Protein AF-0000000082937856 (afdb_homodimer)

Secondary structure (DSSP, 8-state):
--HHHHHHHHHHHHH--HHHHHHHHHHHHHHHHHHTTSSSSHHHHHTT-EEEEETTTTEEEEEEE--GGGB-TTSSB-HHHHHHHHHHHHHHHHHHHS-TTEEEEEEEEEEEE-S---SSEEEEEEEEEEE-SSEEEEEEEEEETTS-EEEEEEEEEEEEE----/--HHHHHHHHHHHHH--HHHHHHHHHHHHHHHHHHTTSSSSHHHHHHT-EEEEETTTTEEEEEEE--GGGB-TTSSB-HHHHHHHHHHHHHHHHHHHS-TTEEEEEEEEEEEE-S---SSEEEEEEEEEEE-SSEEEEEEEEEETTS-EEEEEEEEEEEEE----

Radius of gyration: 19.55 Å; Cα contacts (8 Å, |Δi|>4): 697; chains: 2; bounding box: 52×50×43 Å

Organism: NCBI:txid1808955

Nearest PDB structures (foldseek):
  3nwz-assembly3_B  TM=9.480E-01  e=9.053E-18  Halalkalibacterium halodurans
  3lz7-assembly1_A  TM=9.539E-01  e=4.159E-11  Haemophilus influenzae
  1vh5-assembly1_A  TM=9.042E-01  e=8.442E-11  Escherichia coli
  1sbk-assembly1_A  TM=8.970E-01  e=1.714E-10  Escherichia coli
  1vi8-assembly1_B  TM=8.899E-01  e=2.045E-10  Escherichia coli

Structure (mmCIF, N/CA/C/O backbone):
data_AF-0000000082937856-model_v1
#
loop_
_entity.id
_entity.type
_entity.pdbx_description
1 polymer 'Acyl-coenzyme A thioesterase THEM4'
#
loop_
_atom_site.group_PDB
_atom_site.id
_atom_site.type_symbol
_atom_site.label_atom_id
_atom_site.label_alt_id
_atom_site.label_comp_id
_atom_site.label_asym_id
_atom_site.label_entity_id
_atom_site.label_seq_id
_atom_site.pdbx_PDB_ins_code
_atom_site.Cartn_x
_atom_site.Cartn_y
_atom_site.Cartn_z
_atom_site.occupancy
_atom_site.B_iso_or_equiv
_atom_site.auth_seq_id
_atom_site.auth_comp_id
_atom_site.auth_asym_id
_atom_site.auth_atom_id
_atom_site.pdbx_PDB_model_num
ATOM 1 N N . MET A 1 1 ? -3.443 23.281 21.078 1 57.72 1 MET A N 1
ATOM 2 C CA . MET A 1 1 ? -2.416 22.594 20.312 1 57.72 1 MET A CA 1
ATOM 3 C C . MET A 1 1 ? -1.166 22.359 21.156 1 57.72 1 MET A C 1
ATOM 5 O O . MET A 1 1 ? -0.718 23.266 21.859 1 57.72 1 MET A O 1
ATOM 9 N N . ASP A 1 2 ? -0.784 21.094 21.234 1 71.56 2 ASP A N 1
ATOM 10 C CA . ASP A 1 2 ? 0.405 20.719 21.984 1 71.56 2 ASP A CA 1
ATOM 11 C C . ASP A 1 2 ? 1.629 21.5 21.531 1 71.56 2 ASP A C 1
ATOM 13 O O . ASP A 1 2 ? 1.896 21.594 20.328 1 71.56 2 ASP A O 1
ATOM 17 N N . GLN A 1 3 ? 2.098 22.391 22.391 1 78.25 3 GLN A N 1
ATOM 18 C CA . GLN A 1 3 ? 3.266 23.219 22.156 1 78.25 3 GLN A CA 1
ATOM 19 C C . GLN A 1 3 ? 4.367 22.438 21.438 1 78.25 3 GLN A C 1
ATOM 21 O O . GLN A 1 3 ? 5.039 22.969 20.547 1 78.25 3 GLN A O 1
ATOM 26 N N . GLN A 1 4 ? 4.512 21.219 21.781 1 79.56 4 GLN A N 1
ATOM 27 C CA . GLN A 1 4 ? 5.527 20.375 21.156 1 79.56 4 GLN A CA 1
ATOM 28 C C . GLN A 1 4 ? 5.223 20.156 19.672 1 79.56 4 GLN A C 1
ATOM 30 O O . GLN A 1 4 ? 6.125 20.172 18.844 1 79.56 4 GLN A O 1
ATOM 35 N N . LEU A 1 5 ? 3.984 20 19.375 1 81.38 5 LEU A N 1
ATOM 36 C CA . LEU A 1 5 ? 3.572 19.781 17.984 1 81.38 5 LEU A CA 1
ATOM 37 C C . LEU A 1 5 ? 3.828 21.031 17.156 1 81.38 5 LEU A C 1
ATOM 39 O O . LEU A 1 5 ? 4.316 20.938 16.016 1 81.38 5 LEU A O 1
ATOM 43 N N . GLN A 1 6 ? 3.52 22.156 17.719 1 80.81 6 GLN A N 1
ATOM 44 C CA . GLN A 1 6 ? 3.746 23.422 17.016 1 80.81 6 GLN A CA 1
ATOM 45 C C . GLN A 1 6 ? 5.227 23.609 16.719 1 80.81 6 GLN A C 1
ATOM 47 O O . GLN A 1 6 ? 5.586 24.062 15.617 1 80.81 6 GLN A O 1
ATOM 52 N N . ASN A 1 7 ? 6.043 23.203 17.703 1 83.69 7 ASN A N 1
ATOM 53 C CA . ASN A 1 7 ? 7.484 23.312 17.516 1 83.69 7 ASN A CA 1
ATOM 54 C C . ASN A 1 7 ? 7.98 22.359 16.422 1 83.69 7 ASN A C 1
ATOM 56 O O . ASN A 1 7 ? 8.828 22.734 15.609 1 83.69 7 ASN A O 1
ATOM 60 N N . ASP A 1 8 ? 7.445 21.219 16.453 1 83.12 8 ASP A N 1
ATOM 61 C CA . ASP A 1 8 ? 7.844 20.219 15.461 1 83.12 8 ASP A CA 1
ATOM 62 C C . ASP A 1 8 ? 7.465 20.672 14.055 1 83.12 8 ASP A C 1
ATOM 64 O O . ASP A 1 8 ? 8.242 20.5 13.109 1 83.12 8 ASP A O 1
ATOM 68 N N . ILE A 1 9 ? 6.289 21.219 13.953 1 84.44 9 ILE A N 1
ATOM 69 C CA . ILE A 1 9 ? 5.812 21.719 12.664 1 84.44 9 ILE A CA 1
ATOM 70 C C . ILE A 1 9 ? 6.723 22.844 12.18 1 84.44 9 ILE A C 1
ATOM 72 O O . ILE A 1 9 ? 7.133 22.875 11.016 1 84.44 9 ILE A O 1
ATOM 76 N N . HIS A 1 10 ? 6.973 23.719 13.141 1 82.69 10 HIS A N 1
ATOM 77 C CA . HIS A 1 10 ? 7.832 24.859 12.828 1 82.69 10 HIS A CA 1
ATOM 78 C C . HIS A 1 10 ? 9.211 24.391 12.383 1 82.69 10 HIS A C 1
ATOM 80 O O . HIS A 1 10 ? 9.734 24.859 11.367 1 82.69 10 HIS A O 1
ATOM 86 N N . ASP A 1 11 ? 9.797 23.453 13.102 1 85.31 11 ASP A N 1
ATOM 87 C CA . ASP A 1 11 ? 11.117 22.938 12.781 1 85.31 11 ASP A CA 1
ATOM 88 C C . ASP A 1 11 ? 11.133 22.281 11.398 1 85.31 11 ASP A C 1
ATOM 90 O O . ASP A 1 11 ? 12.07 22.484 10.617 1 85.31 11 ASP A O 1
ATOM 94 N N . TYR A 1 12 ? 10.172 21.594 11.078 1 86.81 12 TYR A N 1
ATOM 95 C CA . TYR A 1 12 ? 10.078 20.938 9.781 1 86.81 12 TYR A CA 1
ATOM 96 C C . TYR A 1 12 ? 9.961 21.969 8.656 1 86.81 12 TYR A C 1
ATOM 98 O O . TYR A 1 12 ? 10.695 21.891 7.668 1 86.81 12 TYR A O 1
ATOM 106 N N . LEU A 1 13 ? 9.031 22.891 8.898 1 86 13 LEU A N 1
ATOM 107 C CA . LEU A 1 13 ? 8.734 23.844 7.84 1 86 13 LEU A CA 1
ATOM 108 C C . LEU A 1 13 ? 9.914 24.797 7.625 1 86 13 LEU A C 1
ATOM 110 O O . LEU A 1 13 ? 10.156 25.25 6.5 1 86 13 LEU A O 1
ATOM 114 N N . GLN A 1 14 ? 10.672 25.047 8.664 1 84.62 14 GLN A N 1
ATOM 115 C CA . GLN A 1 14 ? 11.828 25.938 8.578 1 84.62 14 GLN A CA 1
ATOM 116 C C . GLN A 1 14 ? 12.898 25.359 7.656 1 84.62 14 GLN A C 1
ATOM 118 O O . GLN A 1 14 ? 13.547 26.094 6.91 1 84.62 14 GLN A O 1
ATOM 123 N N . ASP A 1 15 ? 13.055 24.094 7.68 1 88.12 15 ASP A N 1
ATOM 124 C CA . ASP A 1 15 ? 14.117 23.438 6.918 1 88.12 15 ASP A CA 1
ATOM 125 C C . ASP A 1 15 ? 13.578 22.844 5.617 1 88.12 15 ASP A C 1
ATOM 127 O O . ASP A 1 15 ? 14.336 22.312 4.805 1 88.12 15 ASP A O 1
ATOM 131 N N . ALA A 1 16 ? 12.289 22.969 5.371 1 87.31 16 ALA A N 1
ATOM 132 C CA . ALA A 1 16 ? 11.648 22.297 4.25 1 87.31 16 ALA A CA 1
ATOM 133 C C . ALA A 1 16 ? 11.969 22.984 2.928 1 87.31 16 ALA A C 1
ATOM 135 O O . ALA A 1 16 ? 11.906 24.219 2.834 1 87.31 16 ALA A O 1
ATOM 136 N N . ASN A 1 17 ? 12.367 22.172 1.972 1 88.5 17 ASN A N 1
ATOM 137 C CA . ASN A 1 17 ? 12.484 22.688 0.613 1 88.5 17 ASN A CA 1
ATOM 138 C C . ASN A 1 17 ? 11.125 22.766 -0.074 1 88.5 17 ASN A C 1
ATOM 140 O O . ASN A 1 17 ? 10.094 22.547 0.558 1 88.5 17 ASN A O 1
ATOM 144 N N . GLU A 1 18 ? 11.055 23.172 -1.315 1 83.94 18 GLU A N 1
ATOM 145 C CA . GLU A 1 18 ? 9.789 23.375 -2.008 1 83.94 18 GLU A CA 1
ATOM 146 C C . GLU A 1 18 ? 8.961 22.094 -2.066 1 83.94 18 GLU A C 1
ATOM 148 O O . GLU A 1 18 ? 7.762 22.109 -1.803 1 83.94 18 GLU A O 1
ATOM 153 N N . GLU A 1 19 ? 9.57 21.016 -2.361 1 83.88 19 GLU A N 1
ATOM 154 C CA . GLU A 1 19 ? 8.875 19.734 -2.436 1 83.88 19 GLU A CA 1
ATOM 155 C C . GLU A 1 19 ? 8.328 19.312 -1.072 1 83.88 19 GLU A C 1
ATOM 157 O O . GLU A 1 19 ? 7.184 18.875 -0.964 1 83.88 19 GLU A O 1
ATOM 162 N N . GLU A 1 20 ? 9.125 19.516 -0.121 1 85.31 20 GLU A N 1
ATOM 163 C CA . GLU A 1 20 ? 8.734 19.141 1.233 1 85.31 20 GLU A CA 1
ATOM 164 C C . GLU A 1 20 ? 7.539 19.969 1.715 1 85.31 20 GLU A C 1
ATOM 166 O O . GLU A 1 20 ? 6.664 19.453 2.414 1 85.31 20 GLU A O 1
ATOM 171 N N . GLN A 1 21 ? 7.48 21.203 1.333 1 83.81 21 GLN A N 1
ATOM 172 C CA . GLN A 1 21 ? 6.352 22.047 1.684 1 83.81 21 GLN A CA 1
ATOM 173 C C . GLN A 1 21 ? 5.078 21.594 0.978 1 83.81 21 GLN A C 1
ATOM 175 O O . GLN A 1 21 ? 4 21.578 1.577 1 83.81 21 GLN A O 1
ATOM 180 N N . GLN A 1 22 ? 5.277 21.219 -0.193 1 83.25 22 GLN A N 1
ATOM 181 C CA . GLN A 1 22 ? 4.133 20.75 -0.966 1 83.25 22 GLN A CA 1
ATOM 182 C C . GLN A 1 22 ? 3.576 19.453 -0.388 1 83.25 22 GLN A C 1
ATOM 184 O O . GLN A 1 22 ? 2.357 19.266 -0.313 1 83.25 22 GLN A O 1
ATOM 189 N N . VAL A 1 23 ? 4.453 18.656 -0.019 1 85.69 23 VAL A N 1
ATOM 190 C CA . VAL A 1 23 ? 4.055 17.375 0.565 1 85.69 23 VAL A CA 1
ATOM 191 C C . VAL A 1 23 ? 3.287 17.625 1.862 1 85.69 23 VAL A C 1
ATOM 193 O O . VAL A 1 23 ? 2.252 17 2.104 1 85.69 23 VAL A O 1
ATOM 196 N N . PHE A 1 24 ? 3.789 18.5 2.648 1 86.75 24 PHE A N 1
ATOM 197 C CA . PHE A 1 24 ? 3.129 18.828 3.904 1 86.75 24 PHE A CA 1
ATOM 198 C C . PHE A 1 24 ? 1.72 19.359 3.652 1 86.75 24 PHE A C 1
ATOM 200 O O . PHE A 1 24 ? 0.774 18.953 4.336 1 86.75 24 PHE A O 1
ATOM 207 N N . LYS A 1 25 ? 1.573 20.203 2.668 1 83.38 25 LYS A N 1
ATOM 208 C CA . LYS A 1 25 ? 0.263 20.734 2.305 1 83.38 25 LYS A CA 1
ATOM 209 C C . LYS A 1 25 ? -0.688 19.609 1.886 1 83.38 25 LYS A C 1
ATOM 211 O O . LYS A 1 25 ? -1.853 19.594 2.287 1 83.38 25 LYS A O 1
ATOM 216 N N . GLN A 1 26 ? -0.197 18.719 1.178 1 84 26 GLN A N 1
ATOM 217 C CA . GLN A 1 26 ? -1.002 17.594 0.695 1 84 26 GLN A CA 1
ATOM 218 C C . GLN A 1 26 ? -1.463 16.719 1.85 1 84 26 GLN A C 1
ATOM 220 O O . GLN A 1 26 ? -2.592 16.219 1.847 1 84 26 GLN A O 1
ATOM 225 N N . ILE A 1 27 ? -0.608 16.578 2.756 1 86.25 27 ILE A N 1
ATOM 226 C CA . ILE A 1 27 ? -0.928 15.758 3.92 1 86.25 27 ILE A CA 1
ATOM 227 C C . ILE A 1 27 ? -2.047 16.422 4.723 1 86.25 27 ILE A C 1
ATOM 229 O O . ILE A 1 27 ? -3.029 15.766 5.086 1 86.25 27 ILE A O 1
ATOM 233 N N . VAL A 1 28 ? -1.91 17.672 4.938 1 85.75 28 VAL A N 1
ATOM 234 C CA . VAL A 1 28 ? -2.916 18.391 5.703 1 85.75 28 VAL A CA 1
ATOM 235 C C . VAL A 1 28 ? -4.262 18.328 4.988 1 85.75 28 VAL A C 1
ATOM 237 O O . VAL A 1 28 ? -5.297 18.094 5.621 1 85.75 28 VAL A O 1
ATOM 240 N N . GLU A 1 29 ? -4.207 18.484 3.73 1 85.44 29 GLU A N 1
ATOM 241 C CA . GLU A 1 29 ? -5.43 18.359 2.938 1 85.44 29 GLU A CA 1
ATOM 242 C C . GLU A 1 29 ? -6.035 16.969 3.074 1 85.44 29 GLU A C 1
ATOM 244 O O . GLU A 1 29 ? -7.254 16.828 3.193 1 85.44 29 GLU A O 1
ATOM 249 N N . GLY A 1 30 ? -5.219 16.016 3.02 1 84.56 30 GLY A N 1
ATOM 250 C CA . GLY A 1 30 ? -5.676 14.648 3.176 1 84.56 30 GLY A CA 1
ATOM 251 C C . GLY A 1 30 ? -6.316 14.383 4.523 1 84.56 30 GLY A C 1
ATOM 252 O O . GLY A 1 30 ? -7.352 13.719 4.605 1 84.56 30 GLY A O 1
ATOM 253 N N . LEU A 1 31 ? -5.695 14.922 5.535 1 87.25 31 LEU A N 1
ATOM 254 C CA . LEU A 1 31 ? -6.234 14.773 6.883 1 87.25 31 LEU A CA 1
ATOM 255 C C . LEU A 1 31 ? -7.59 15.461 7.004 1 87.25 31 LEU A C 1
ATOM 257 O O . LEU A 1 31 ? -8.492 14.953 7.668 1 87.25 31 LEU A O 1
ATOM 261 N N . LYS A 1 32 ? -7.727 16.562 6.34 1 86.94 32 LYS A N 1
ATOM 262 C CA . LYS A 1 32 ? -8.992 17.297 6.348 1 86.94 32 LYS A CA 1
ATOM 263 C C . LYS A 1 32 ? -10.086 16.5 5.629 1 86.94 32 LYS A C 1
ATOM 265 O O . LYS A 1 32 ? -11.234 16.5 6.066 1 86.94 32 LYS A O 1
ATOM 270 N N . ARG A 1 33 ? -9.719 15.898 4.578 1 85.25 33 ARG A N 1
ATOM 271 C CA . ARG A 1 33 ? -10.672 15.07 3.846 1 85.25 33 ARG A CA 1
ATOM 272 C C . ARG A 1 33 ? -11.227 13.961 4.73 1 85.25 33 ARG A C 1
ATOM 274 O O . ARG A 1 33 ? -12.43 13.688 4.715 1 85.25 33 ARG A O 1
ATOM 281 N N . LYS A 1 34 ? -10.352 13.344 5.48 1 81.81 34 LYS A N 1
ATOM 282 C CA . LYS A 1 34 ? -10.797 12.328 6.43 1 81.81 34 LYS A CA 1
ATOM 283 C C . LYS A 1 34 ? -11.664 12.938 7.527 1 81.81 34 LYS A C 1
ATOM 285 O O . LYS A 1 34 ? -12.711 12.391 7.875 1 81.81 34 LYS A O 1
ATOM 290 N N . GLN A 1 35 ? -11.25 14.023 8.031 1 86.06 35 GLN A N 1
ATOM 291 C CA . GLN A 1 35 ? -11.938 14.711 9.117 1 86.06 35 GLN A CA 1
ATOM 292 C C . GLN A 1 35 ? -13.352 15.109 8.695 1 86.06 35 GLN A C 1
ATOM 294 O O . GLN A 1 35 ? -14.289 15.023 9.492 1 86.06 35 GLN A O 1
ATOM 299 N N . GLU A 1 36 ? -13.539 15.414 7.363 1 86.75 36 GLU A N 1
ATOM 300 C CA . GLU A 1 36 ? -14.82 15.891 6.84 1 86.75 36 GLU A CA 1
ATOM 301 C C . GLU A 1 36 ? -15.672 14.734 6.332 1 86.75 36 GLU A C 1
ATOM 303 O O . GLU A 1 36 ? -16.797 14.938 5.855 1 86.75 36 GLU A O 1
ATOM 308 N N . GLY A 1 37 ? -15.094 13.562 6.309 1 84 37 GLY A N 1
ATOM 309 C CA . GLY A 1 37 ? -15.867 12.391 5.93 1 84 37 GLY A CA 1
ATOM 310 C C . GLY A 1 37 ? -15.789 12.078 4.445 1 84 37 GLY A C 1
ATOM 311 O O . GLY A 1 37 ? -16.516 11.227 3.947 1 84 37 GLY A O 1
ATOM 312 N N . ALA A 1 38 ? -15 12.828 3.748 1 80.44 38 ALA A N 1
ATOM 313 C CA . ALA A 1 38 ? -14.82 12.562 2.322 1 80.44 38 ALA A CA 1
ATOM 314 C C . ALA A 1 38 ? -14.141 11.219 2.092 1 80.44 38 ALA A C 1
ATOM 316 O O . ALA A 1 38 ? -14.375 10.562 1.071 1 80.44 38 ALA A O 1
ATOM 317 N N . ASN A 1 39 ? -13.312 10.82 2.996 1 83.94 39 ASN A N 1
ATOM 318 C CA . ASN A 1 39 ? -12.672 9.508 2.979 1 83.94 39 ASN A CA 1
ATOM 319 C C . ASN A 1 39 ? -12.875 8.773 4.297 1 83.94 39 ASN A C 1
ATOM 321 O O . ASN A 1 39 ? -12.852 9.383 5.367 1 83.94 39 ASN A O 1
ATOM 325 N N . GLY A 1 40 ? -13.023 7.488 4.125 1 78.69 40 GLY A N 1
ATOM 326 C CA . GLY A 1 40 ? -13.312 6.672 5.289 1 78.69 40 GLY A CA 1
ATOM 327 C C . GLY A 1 40 ? -12.07 6.32 6.094 1 78.69 40 GLY A C 1
ATOM 328 O O . GLY A 1 40 ? -12.172 5.895 7.242 1 78.69 40 GLY A O 1
ATOM 329 N N . SER A 1 41 ? -10.969 6.516 5.527 1 81.31 41 SER A N 1
ATOM 330 C CA . SER A 1 41 ? -9.703 6.18 6.18 1 81.31 41 SER A CA 1
ATOM 331 C C . SER A 1 41 ? -8.664 7.277 5.969 1 81.31 41 SER A C 1
ATOM 333 O O . SER A 1 41 ? -8.781 8.078 5.043 1 81.31 41 SER A O 1
ATOM 335 N N . TYR A 1 42 ? -7.676 7.418 6.832 1 84.88 42 TYR A N 1
ATOM 336 C CA . TYR A 1 42 ? -6.582 8.367 6.66 1 84.88 42 TYR A CA 1
ATOM 337 C C . TYR A 1 42 ? -5.824 8.094 5.367 1 84.88 42 TYR A C 1
ATOM 339 O O . TYR A 1 42 ? -5.453 9.023 4.648 1 84.88 42 TYR A O 1
ATOM 347 N N . LEU A 1 43 ? -5.691 6.816 5.098 1 83.38 43 LEU A N 1
ATOM 348 C CA . LEU A 1 43 ? -4.984 6.434 3.883 1 83.38 43 LEU A CA 1
ATOM 349 C C . LEU A 1 43 ? -5.703 6.949 2.645 1 83.38 43 LEU A C 1
ATOM 351 O O . LEU A 1 43 ? -5.074 7.484 1.729 1 83.38 43 LEU A O 1
ATOM 355 N N . GLY A 1 44 ? -6.98 6.754 2.605 1 84.62 44 GLY A N 1
ATOM 356 C CA . GLY A 1 44 ? -7.754 7.289 1.496 1 84.62 44 GLY A CA 1
ATOM 357 C C . GLY A 1 44 ? -7.594 8.789 1.328 1 84.62 44 GLY A C 1
ATOM 358 O O . GLY A 1 44 ? -7.523 9.289 0.204 1 84.62 44 GLY A O 1
ATOM 359 N N . GLY A 1 45 ? -7.559 9.453 2.402 1 84.25 45 GLY A N 1
ATOM 360 C CA . GLY A 1 45 ? -7.355 10.891 2.379 1 84.25 45 GLY A CA 1
ATOM 361 C C . GLY A 1 45 ? -5.977 11.289 1.889 1 84.25 45 GLY A C 1
ATOM 362 O O . GLY A 1 45 ? -5.848 12.188 1.051 1 84.25 45 GLY A O 1
ATOM 363 N N . LEU A 1 46 ? -5 10.586 2.404 1 85.5 46 LEU A N 1
ATOM 364 C CA . LEU A 1 46 ? -3.617 10.891 2.047 1 85.5 46 LEU A CA 1
ATOM 365 C C . LEU A 1 46 ? -3.369 10.633 0.564 1 85.5 46 LEU A C 1
ATOM 367 O O . LEU A 1 46 ? -2.598 11.352 -0.075 1 85.5 46 LEU A O 1
ATOM 371 N N . LEU A 1 47 ? -4.086 9.68 0.088 1 89.56 47 LEU A N 1
ATOM 372 C CA . LEU A 1 47 ? -3.939 9.352 -1.325 1 89.56 47 LEU A CA 1
ATOM 373 C C . LEU A 1 47 ? -4.844 10.227 -2.186 1 89.56 47 LEU A C 1
ATOM 375 O O . LEU A 1 47 ? -4.734 10.219 -3.414 1 89.56 47 LEU A O 1
ATOM 379 N N . LYS A 1 48 ? -5.738 10.977 -1.566 1 90.38 48 LYS A N 1
ATOM 380 C CA . LYS A 1 48 ? -6.742 11.781 -2.256 1 90.38 48 LYS A CA 1
ATOM 381 C C . LYS A 1 48 ? -7.523 10.945 -3.264 1 90.38 48 LYS A C 1
ATOM 383 O O . LYS A 1 48 ? -7.703 11.352 -4.41 1 90.38 48 LYS A O 1
ATOM 388 N N . ALA A 1 49 ? -7.887 9.766 -2.82 1 92.88 49 ALA A N 1
ATOM 389 C CA . ALA A 1 49 ? -8.578 8.82 -3.689 1 92.88 49 ALA A CA 1
ATOM 390 C C . ALA A 1 49 ? -10.016 9.266 -3.949 1 92.88 49 ALA A C 1
ATOM 392 O O . ALA A 1 49 ? -10.688 9.781 -3.047 1 92.88 49 ALA A O 1
ATOM 393 N N . SER A 1 50 ? -10.414 9.164 -5.145 1 93.88 50 SER A N 1
ATOM 394 C CA . SER A 1 50 ? -11.805 9.367 -5.539 1 93.88 50 SER A CA 1
ATOM 395 C C . SER A 1 50 ? -12.328 8.188 -6.348 1 93.88 50 SER A C 1
ATOM 397 O O . SER A 1 50 ? -11.609 7.625 -7.18 1 93.88 50 SER A O 1
ATOM 399 N N . SER A 1 51 ? -13.516 7.789 -6.039 1 95 51 SER A N 1
ATOM 400 C CA . SER A 1 51 ? -14.078 6.621 -6.715 1 95 51 SER A CA 1
ATOM 401 C C . SER A 1 51 ? -15.422 6.949 -7.355 1 95 51 SER A C 1
ATOM 403 O O . SER A 1 51 ? -16.172 7.789 -6.852 1 95 51 SER A O 1
ATOM 405 N N . THR A 1 52 ? -15.641 6.332 -8.477 1 95.62 52 THR A N 1
ATOM 406 C CA . THR A 1 52 ? -16.906 6.402 -9.188 1 95.62 52 THR A CA 1
ATOM 407 C C . THR A 1 52 ? -17.375 5.008 -9.609 1 95.62 52 THR A C 1
ATOM 409 O O . THR A 1 52 ? -16.578 4.219 -10.133 1 95.62 52 THR A O 1
ATOM 412 N N . PHE A 1 53 ? -18.641 4.746 -9.367 1 95.62 53 PHE A N 1
ATOM 413 C CA . PHE A 1 53 ? -19.219 3.48 -9.789 1 95.62 53 PHE A CA 1
ATOM 414 C C . PHE A 1 53 ? -20.047 3.668 -11.062 1 95.62 53 PHE A C 1
ATOM 416 O O . PHE A 1 53 ? -20.953 4.5 -11.102 1 95.62 53 PHE A O 1
ATOM 423 N N . LYS A 1 54 ? -19.641 2.943 -11.992 1 94.75 54 LYS A N 1
ATOM 424 C CA . LYS A 1 54 ? -20.391 2.928 -13.242 1 94.75 54 LYS A CA 1
ATOM 425 C C . LYS A 1 54 ? -21.406 1.797 -13.258 1 94.75 54 LYS A C 1
ATOM 427 O O . LYS A 1 54 ? -21.078 0.655 -13.586 1 94.75 54 LYS A O 1
ATOM 432 N N . GLU A 1 55 ? -22.625 2.096 -13.062 1 91.38 55 GLU A N 1
ATOM 433 C CA . GLU A 1 55 ? -23.688 1.124 -12.883 1 91.38 55 GLU A CA 1
ATOM 434 C C . GLU A 1 55 ? -23.875 0.259 -14.125 1 91.38 55 GLU A C 1
ATOM 436 O O . GLU A 1 55 ? -24.016 -0.961 -14.023 1 91.38 55 GLU A O 1
ATOM 441 N N . GLU A 1 56 ? -23.844 0.907 -15.258 1 90.19 56 GLU A N 1
ATOM 442 C CA . GLU A 1 56 ? -24.094 0.197 -16.516 1 90.19 56 GLU A CA 1
ATOM 443 C C . GLU A 1 56 ? -23.031 -0.864 -16.766 1 90.19 56 GLU A C 1
ATOM 445 O O . GLU A 1 56 ? -23.344 -1.955 -17.25 1 90.19 56 GLU A O 1
ATOM 450 N N . GLU A 1 57 ? -21.828 -0.611 -16.359 1 90.31 57 GLU A N 1
ATOM 451 C CA . GLU A 1 57 ? -20.703 -1.511 -16.625 1 90.31 57 GLU A CA 1
ATOM 452 C C . GLU A 1 57 ? -20.391 -2.377 -15.406 1 90.31 57 GLU A C 1
ATOM 454 O O . GLU A 1 57 ? -19.594 -3.307 -15.492 1 90.31 57 GLU A O 1
ATOM 459 N N . GLN A 1 58 ? -21.016 -2.053 -14.297 1 92.25 58 GLN A N 1
ATOM 460 C CA . GLN A 1 58 ? -20.734 -2.723 -13.031 1 92.25 58 GLN A CA 1
ATOM 461 C C . GLN A 1 58 ? -19.25 -2.656 -12.695 1 92.25 58 GLN A C 1
ATOM 463 O O . GLN A 1 58 ? -18.656 -3.668 -12.32 1 92.25 58 GLN A O 1
ATOM 468 N N . GLN A 1 59 ? -18.719 -1.481 -13 1 96.38 59 GLN A N 1
ATOM 469 C CA . GLN A 1 59 ? -17.312 -1.216 -12.75 1 96.38 59 GLN A CA 1
ATOM 470 C C . GLN A 1 59 ? -17.125 -0.052 -11.781 1 96.38 59 GLN A C 1
ATOM 472 O O . GLN A 1 59 ? -17.938 0.878 -11.758 1 96.38 59 GLN A O 1
ATOM 477 N N . LEU A 1 60 ? -16.125 -0.19 -11.016 1 97.88 60 LEU A N 1
ATOM 478 C CA . LEU A 1 60 ? -15.727 0.928 -10.172 1 97.88 60 LEU A CA 1
ATOM 479 C C . LEU A 1 60 ? -14.375 1.48 -10.617 1 97.88 60 LEU A C 1
ATOM 481 O O . LEU A 1 60 ? -13.445 0.717 -10.883 1 97.88 60 LEU A O 1
ATOM 485 N N . GLU A 1 61 ? -14.352 2.773 -10.727 1 98.19 61 GLU A N 1
ATOM 486 C CA . GLU A 1 61 ? -13.117 3.486 -11.039 1 98.19 61 GLU A CA 1
ATOM 487 C C . GLU A 1 61 ? -12.609 4.277 -9.836 1 98.19 61 GLU A C 1
ATOM 489 O O . GLU A 1 61 ? -13.367 5.023 -9.211 1 98.19 61 GLU A O 1
ATOM 494 N N . MET A 1 62 ? -11.422 4.062 -9.5 1 97.62 62 MET A N 1
ATOM 495 C CA . MET A 1 62 ? -10.781 4.844 -8.445 1 97.62 62 MET A CA 1
ATOM 496 C C . MET A 1 62 ? -9.523 5.531 -8.961 1 97.62 62 MET A C 1
ATOM 498 O O . MET A 1 62 ? -8.703 4.906 -9.633 1 97.62 62 MET A O 1
ATOM 502 N N . VAL A 1 63 ? -9.391 6.812 -8.617 1 97.81 63 VAL A N 1
ATOM 503 C CA . VAL A 1 63 ? -8.289 7.617 -9.133 1 97.81 63 VAL A CA 1
ATOM 504 C C . VAL A 1 63 ? -7.512 8.242 -7.973 1 97.81 63 VAL A C 1
ATOM 506 O O . VAL A 1 63 ? -8.102 8.711 -7.004 1 97.81 63 VAL A O 1
ATOM 509 N N . ILE A 1 64 ? -6.191 8.203 -8.109 1 96.12 64 ILE A N 1
ATOM 510 C CA . ILE A 1 64 ? -5.336 8.953 -7.199 1 96.12 64 ILE A CA 1
ATOM 511 C C . ILE A 1 64 ? -4.398 9.859 -8 1 96.12 64 ILE A C 1
ATOM 513 O O . ILE A 1 64 ? -3.92 9.469 -9.07 1 96.12 64 ILE A O 1
ATOM 517 N N . PRO A 1 65 ? -4.227 11.055 -7.551 1 94.88 65 PRO A N 1
ATOM 518 C CA . PRO A 1 65 ? -3.275 11.945 -8.227 1 94.88 65 PRO A CA 1
ATOM 519 C C . PRO A 1 65 ? -1.821 11.602 -7.902 1 94.88 65 PRO A C 1
ATOM 521 O O . PRO A 1 65 ? -1.526 11.102 -6.816 1 94.88 65 PRO A O 1
ATOM 524 N N . ALA A 1 66 ? -0.942 11.875 -8.906 1 92 66 ALA A N 1
ATOM 525 C CA . ALA A 1 66 ? 0.492 11.758 -8.656 1 92 66 ALA A CA 1
ATOM 526 C C . ALA A 1 66 ? 0.968 12.828 -7.68 1 92 66 ALA A C 1
ATOM 528 O O . ALA A 1 66 ? 0.536 13.984 -7.754 1 92 66 ALA A O 1
ATOM 529 N N . ASN A 1 67 ? 1.793 12.453 -6.762 1 86.12 67 ASN A N 1
ATOM 530 C CA . ASN A 1 67 ? 2.467 13.359 -5.836 1 86.12 67 ASN A CA 1
ATOM 531 C C . ASN A 1 67 ? 3.709 12.711 -5.227 1 86.12 67 ASN A C 1
ATOM 533 O O . ASN A 1 67 ? 3.893 11.5 -5.324 1 86.12 67 ASN A O 1
ATOM 537 N N . PRO A 1 68 ? 4.543 13.469 -4.652 1 84.94 68 PRO A N 1
ATOM 538 C CA . PRO A 1 68 ? 5.801 12.938 -4.121 1 84.94 68 PRO A CA 1
ATOM 539 C C . PRO A 1 68 ? 5.586 11.898 -3.023 1 84.94 68 PRO A C 1
ATOM 541 O O . PRO A 1 68 ? 6.434 11.023 -2.822 1 84.94 68 PRO A O 1
ATOM 544 N N . ILE A 1 69 ? 4.48 11.922 -2.361 1 85.56 69 ILE A N 1
ATOM 545 C CA . ILE A 1 69 ? 4.199 11.039 -1.237 1 85.56 69 ILE A CA 1
ATOM 546 C C . ILE A 1 69 ? 4.137 9.586 -1.723 1 85.56 69 ILE A C 1
ATOM 548 O O . ILE A 1 69 ? 4.574 8.672 -1.021 1 85.56 69 ILE A O 1
ATOM 552 N N . ILE A 1 70 ? 3.639 9.391 -2.941 1 90.06 70 ILE A N 1
ATOM 553 C CA . ILE A 1 70 ? 3.34 8.023 -3.369 1 90.06 70 ILE A CA 1
ATOM 554 C C . ILE A 1 70 ? 4.48 7.496 -4.238 1 90.06 70 ILE A C 1
ATOM 556 O O . ILE A 1 70 ? 4.406 6.379 -4.754 1 90.06 70 ILE A O 1
ATOM 560 N N . GLN A 1 71 ? 5.516 8.266 -4.391 1 86.5 71 GLN A N 1
ATOM 561 C CA . GLN A 1 71 ? 6.598 7.883 -5.289 1 86.5 71 GLN A CA 1
ATOM 562 C C . GLN A 1 71 ? 7.703 7.152 -4.535 1 86.5 71 GLN A C 1
ATOM 564 O O . GLN A 1 71 ? 7.926 7.402 -3.35 1 86.5 71 GLN A O 1
ATOM 569 N N . ASN A 1 72 ? 8.367 6.262 -5.25 1 82.5 72 ASN A N 1
ATOM 570 C CA . ASN A 1 72 ? 9.547 5.598 -4.699 1 82.5 72 ASN A CA 1
ATOM 571 C C . ASN A 1 72 ? 10.82 6.375 -5.012 1 82.5 72 ASN A C 1
ATOM 573 O O . ASN A 1 72 ? 10.766 7.543 -5.402 1 82.5 72 ASN A O 1
ATOM 577 N N . SER A 1 73 ? 11.969 5.746 -4.691 1 76.06 73 SER A N 1
ATOM 578 C CA . SER A 1 73 ? 13.25 6.43 -4.852 1 76.06 73 SER A CA 1
ATOM 579 C C . SER A 1 73 ? 13.586 6.625 -6.328 1 76.06 73 SER A C 1
ATOM 581 O O . SER A 1 73 ? 14.484 7.406 -6.664 1 76.06 73 SER A O 1
ATOM 583 N N . LEU A 1 74 ? 12.867 5.949 -7.27 1 78 74 LEU A N 1
ATOM 584 C CA . LEU A 1 74 ? 13.078 6.086 -8.703 1 78 74 LEU A CA 1
ATOM 585 C C . LEU A 1 74 ? 12.094 7.086 -9.305 1 78 74 LEU A C 1
ATOM 587 O O . LEU A 1 74 ? 11.984 7.195 -10.531 1 78 74 LEU A O 1
ATOM 591 N N . ASN A 1 75 ? 11.273 7.707 -8.484 1 82.81 75 ASN A N 1
ATOM 592 C CA . ASN A 1 75 ? 10.305 8.719 -8.875 1 82.81 75 ASN A CA 1
ATOM 593 C C . ASN A 1 75 ? 9.156 8.117 -9.688 1 82.81 75 ASN A C 1
ATOM 595 O O . ASN A 1 75 ? 8.672 8.742 -10.633 1 82.81 75 ASN A O 1
ATOM 599 N N . ILE A 1 76 ? 8.898 6.949 -9.484 1 89.62 76 ILE A N 1
ATOM 600 C CA . ILE A 1 76 ? 7.699 6.289 -9.984 1 89.62 76 ILE A CA 1
ATOM 601 C C . ILE A 1 76 ? 6.812 5.867 -8.812 1 89.62 76 ILE A C 1
ATOM 603 O O . ILE A 1 76 ? 7.258 5.855 -7.664 1 89.62 76 ILE A O 1
ATOM 607 N N . VAL A 1 77 ? 5.602 5.535 -9.109 1 92.75 77 VAL A N 1
ATOM 608 C CA . VAL A 1 77 ? 4.699 5.148 -8.031 1 92.75 77 VAL A CA 1
ATOM 609 C C . VAL A 1 77 ? 5.223 3.889 -7.344 1 92.75 77 VAL A C 1
ATOM 611 O O . VAL A 1 77 ? 5.672 2.953 -8.008 1 92.75 77 VAL A O 1
ATOM 614 N N . HIS A 1 78 ? 5.234 3.932 -6.051 1 92.25 78 HIS A N 1
ATOM 615 C CA . HIS A 1 78 ? 5.625 2.758 -5.281 1 92.25 78 HIS A CA 1
ATOM 616 C C . HIS A 1 78 ? 4.719 1.568 -5.586 1 92.25 78 HIS A C 1
ATOM 618 O O . HIS A 1 78 ? 3.5 1.722 -5.688 1 92.25 78 HIS A O 1
ATOM 624 N N . GLY A 1 79 ? 5.324 0.373 -5.77 1 93 79 GLY A N 1
ATOM 625 C CA . GLY A 1 79 ? 4.543 -0.834 -5.984 1 93 79 GLY A CA 1
ATOM 626 C C . GLY A 1 79 ? 3.492 -1.064 -4.91 1 93 79 GLY A C 1
ATOM 627 O O . GLY A 1 79 ? 2.387 -1.525 -5.207 1 93 79 GLY A O 1
ATOM 628 N N . GLY A 1 80 ? 3.855 -0.79 -3.717 1 93.38 80 GLY A N 1
ATOM 629 C CA . GLY A 1 80 ? 2.918 -0.918 -2.613 1 93.38 80 GLY A CA 1
ATOM 630 C C . GLY A 1 80 ? 1.731 0.021 -2.727 1 93.38 80 GLY A C 1
ATOM 631 O O . GLY A 1 80 ? 0.615 -0.332 -2.342 1 93.38 80 GLY A O 1
ATOM 632 N N . ILE A 1 81 ? 1.948 1.202 -3.199 1 94.25 81 ILE A N 1
ATOM 633 C CA . ILE A 1 81 ? 0.867 2.16 -3.402 1 94.25 81 ILE A CA 1
ATOM 634 C C . ILE A 1 81 ? -0.055 1.669 -4.516 1 94.25 81 ILE A C 1
ATOM 636 O O . ILE A 1 81 ? -1.278 1.778 -4.41 1 94.25 81 ILE A O 1
ATOM 640 N N . THR A 1 82 ? 0.568 1.181 -5.586 1 97 82 THR A N 1
ATOM 641 C CA . THR A 1 82 ? -0.232 0.562 -6.637 1 97 82 THR A CA 1
ATOM 642 C C . THR A 1 82 ? -1.099 -0.559 -6.066 1 97 82 THR A C 1
ATOM 644 O O . THR A 1 82 ? -2.291 -0.64 -6.367 1 97 82 THR A O 1
ATOM 647 N N . ALA A 1 83 ? -0.521 -1.376 -5.254 1 96.62 83 ALA A N 1
ATOM 648 C CA . ALA A 1 83 ? -1.264 -2.449 -4.598 1 96.62 83 ALA A CA 1
ATOM 649 C C . ALA A 1 83 ? -2.398 -1.891 -3.744 1 96.62 83 ALA A C 1
ATOM 651 O O . ALA A 1 83 ? -3.502 -2.439 -3.73 1 96.62 83 ALA A O 1
ATOM 652 N N . THR A 1 84 ? -2.1 -0.862 -3.018 1 95.06 84 THR A N 1
ATOM 653 C CA . THR A 1 84 ? -3.092 -0.226 -2.158 1 95.06 84 THR A CA 1
ATOM 654 C C . THR A 1 84 ? -4.262 0.305 -2.982 1 95.06 84 THR A C 1
ATOM 656 O O . THR A 1 84 ? -5.422 0.126 -2.607 1 95.06 84 THR A O 1
ATOM 659 N N . LEU A 1 85 ? -3.941 0.978 -4.074 1 96.56 85 LEU A N 1
ATOM 660 C CA . LEU A 1 85 ? -4.969 1.488 -4.973 1 96.56 85 LEU A CA 1
ATOM 661 C C . LEU A 1 85 ? -5.859 0.358 -5.48 1 96.56 85 LEU A C 1
ATOM 663 O O . LEU A 1 85 ? -7.086 0.457 -5.422 1 96.56 85 LEU A O 1
ATOM 667 N N . ILE A 1 86 ? -5.246 -0.689 -5.871 1 97.62 86 ILE A N 1
ATOM 668 C CA . ILE A 1 86 ? -5.961 -1.831 -6.43 1 97.62 86 ILE A CA 1
ATOM 669 C C . ILE A 1 86 ? -6.84 -2.467 -5.355 1 97.62 86 ILE A C 1
ATOM 671 O O . ILE A 1 86 ? -8.031 -2.688 -5.574 1 97.62 86 ILE A O 1
ATOM 675 N N . ASP A 1 87 ? -6.266 -2.756 -4.242 1 96.44 87 ASP A N 1
ATOM 676 C CA . ASP A 1 87 ? -6.984 -3.361 -3.125 1 96.44 87 ASP A CA 1
ATOM 677 C C . ASP A 1 87 ? -8.164 -2.494 -2.699 1 96.44 87 ASP A C 1
ATOM 679 O O . ASP A 1 87 ? -9.273 -3 -2.498 1 96.44 87 ASP A O 1
ATOM 683 N N . SER A 1 88 ? -7.918 -1.217 -2.566 1 94.94 88 SER A N 1
ATOM 684 C CA . SER A 1 88 ? -8.969 -0.29 -2.156 1 94.94 88 SER A CA 1
ATOM 685 C C . SER A 1 88 ? -10.102 -0.247 -3.178 1 94.94 88 SER A C 1
ATOM 687 O O . SER A 1 88 ? -11.273 -0.245 -2.809 1 94.94 88 SER A O 1
ATOM 689 N N . ALA A 1 89 ? -9.734 -0.163 -4.441 1 96.69 89 ALA A N 1
ATOM 690 C CA . ALA A 1 89 ? -10.734 -0.105 -5.5 1 96.69 89 ALA A CA 1
ATOM 691 C C . ALA A 1 89 ? -11.594 -1.367 -5.512 1 96.69 89 ALA A C 1
ATOM 693 O O . ALA A 1 89 ? -12.828 -1.289 -5.527 1 96.69 89 ALA A O 1
ATOM 694 N N . MET A 1 90 ? -10.93 -2.482 -5.504 1 96.75 90 MET A N 1
ATOM 695 C CA . MET A 1 90 ? -11.664 -3.744 -5.523 1 96.75 90 MET A CA 1
ATOM 696 C C . MET A 1 90 ? -12.484 -3.91 -4.25 1 96.75 90 MET A C 1
ATOM 698 O O . MET A 1 90 ? -13.633 -4.363 -4.305 1 96.75 90 MET A O 1
ATOM 702 N N . GLY A 1 91 ? -11.891 -3.621 -3.131 1 93.94 91 GLY A N 1
ATOM 703 C CA . GLY A 1 91 ? -12.641 -3.668 -1.884 1 93.94 91 GLY A CA 1
ATOM 704 C C . GLY A 1 91 ? -13.883 -2.801 -1.901 1 93.94 91 GLY A C 1
ATOM 705 O O . GLY A 1 91 ? -14.945 -3.223 -1.445 1 93.94 91 GLY A O 1
ATOM 706 N N . THR A 1 92 ? -13.773 -1.607 -2.373 1 93.31 92 THR A N 1
ATOM 707 C CA . THR A 1 92 ? -14.898 -0.689 -2.475 1 93.31 92 THR A CA 1
ATOM 708 C C . THR A 1 92 ? -15.977 -1.258 -3.391 1 93.31 92 THR A C 1
ATOM 710 O O . THR A 1 92 ? -17.172 -1.169 -3.086 1 93.31 92 THR A O 1
ATOM 713 N N . LEU A 1 93 ? -15.539 -1.804 -4.512 1 95.81 93 LEU A N 1
ATOM 714 C CA . LEU A 1 93 ? -16.484 -2.447 -5.422 1 95.81 93 LEU A CA 1
ATOM 715 C C . LEU A 1 93 ? -17.25 -3.561 -4.719 1 95.81 93 LEU A C 1
ATOM 717 O O . LEU A 1 93 ? -18.484 -3.627 -4.805 1 95.81 93 LEU A O 1
ATOM 721 N N . VAL A 1 94 ? -16.531 -4.387 -4.039 1 94.94 94 VAL A N 1
ATOM 722 C CA . VAL A 1 94 ? -17.125 -5.527 -3.344 1 94.94 94 VAL A CA 1
ATOM 723 C C . VAL A 1 94 ? -18.125 -5.031 -2.305 1 94.94 94 VAL A C 1
ATOM 725 O O . VAL A 1 94 ? -19.219 -5.57 -2.195 1 94.94 94 VAL A O 1
ATOM 728 N N . HIS A 1 95 ? -17.75 -4.027 -1.578 1 90.56 95 HIS A N 1
ATOM 729 C CA . HIS A 1 95 ? -18.641 -3.484 -0.561 1 90.56 95 HIS A CA 1
ATOM 730 C C . HIS A 1 95 ? -19.906 -2.895 -1.189 1 90.56 95 HIS A C 1
ATOM 732 O O . HIS A 1 95 ? -20.984 -2.934 -0.589 1 90.56 95 HIS A O 1
ATOM 738 N N . ARG A 1 96 ? -19.734 -2.365 -2.367 1 90.19 96 ARG A N 1
ATOM 739 C CA . ARG A 1 96 ? -20.859 -1.776 -3.076 1 90.19 96 ARG A CA 1
ATOM 740 C C . ARG A 1 96 ? -21.859 -2.85 -3.506 1 90.19 96 ARG A C 1
ATOM 742 O O . ARG A 1 96 ? -23.062 -2.609 -3.521 1 90.19 96 ARG A O 1
ATOM 749 N N . ILE A 1 97 ? -21.406 -3.955 -3.801 1 88.88 97 ILE A N 1
ATOM 750 C CA . ILE A 1 97 ? -22.266 -4.969 -4.402 1 88.88 97 ILE A CA 1
ATOM 751 C C . ILE A 1 97 ? -22.828 -5.875 -3.311 1 88.88 97 ILE A C 1
ATOM 753 O O . ILE A 1 97 ? -23.844 -6.539 -3.514 1 88.88 97 ILE A O 1
ATOM 757 N N . LEU A 1 98 ? -22.172 -5.965 -2.197 1 88.69 98 LEU A N 1
ATOM 758 C CA . LEU A 1 98 ? -22.594 -6.84 -1.113 1 88.69 98 LEU A CA 1
ATOM 759 C C . LEU A 1 98 ? -23.75 -6.211 -0.332 1 88.69 98 LEU A C 1
ATOM 761 O O . LEU A 1 98 ? -23.891 -4.984 -0.313 1 88.69 98 LEU A O 1
ATOM 765 N N . ALA A 1 99 ? -24.547 -7.141 0.303 1 83.12 99 ALA A N 1
ATOM 766 C CA . ALA A 1 99 ? -25.641 -6.707 1.179 1 83.12 99 ALA A CA 1
ATOM 767 C C . ALA A 1 99 ? -25.094 -6.113 2.477 1 83.12 99 ALA A C 1
ATOM 769 O O . ALA A 1 99 ? -23.922 -6.297 2.805 1 83.12 99 ALA A O 1
ATOM 770 N N . ASP A 1 100 ? -25.922 -5.457 3.229 1 84.31 100 ASP A N 1
ATOM 771 C CA . ASP A 1 100 ? -25.516 -4.711 4.414 1 84.31 100 ASP A CA 1
ATOM 772 C C . ASP A 1 100 ? -25.203 -5.652 5.578 1 84.31 100 ASP A C 1
ATOM 774 O O . ASP A 1 100 ? -24.516 -5.27 6.523 1 84.31 100 ASP A O 1
ATOM 778 N N . ASP A 1 101 ? -25.703 -6.82 5.488 1 87.25 101 ASP A N 1
ATOM 779 C CA . ASP A 1 101 ? -25.547 -7.723 6.625 1 87.25 101 ASP A CA 1
ATOM 780 C C . ASP A 1 101 ? -24.281 -8.562 6.5 1 87.25 101 ASP A C 1
ATOM 782 O O . ASP A 1 101 ? -24.047 -9.469 7.305 1 87.25 101 ASP A O 1
ATOM 786 N N . VAL A 1 102 ? -23.547 -8.273 5.406 1 86.75 102 VAL A N 1
ATOM 787 C CA . VAL A 1 102 ? -22.281 -8.984 5.242 1 86.75 102 VAL A CA 1
ATOM 788 C C . VAL A 1 102 ? -21.172 -7.984 4.953 1 86.75 102 VAL A C 1
ATOM 790 O O . VAL A 1 102 ? -21.422 -6.852 4.547 1 86.75 102 VAL A O 1
ATOM 793 N N . TYR A 1 103 ? -19.906 -8.328 5.281 1 87.62 103 TYR A N 1
ATOM 794 C CA . TYR A 1 103 ? -18.719 -7.594 4.867 1 87.62 103 TYR A CA 1
ATOM 795 C C . TYR A 1 103 ? -17.688 -8.531 4.254 1 87.62 103 TYR A C 1
ATOM 797 O O . TYR A 1 103 ? -17.875 -9.75 4.242 1 87.62 103 TYR A O 1
ATOM 805 N N . ALA A 1 104 ? -16.734 -7.965 3.596 1 90.69 104 ALA A N 1
ATOM 806 C CA . ALA A 1 104 ? -15.734 -8.789 2.91 1 90.69 104 ALA A CA 1
ATOM 807 C C . ALA A 1 104 ? -14.32 -8.406 3.328 1 90.69 104 ALA A C 1
ATOM 809 O O . ALA A 1 104 ? -14.055 -7.25 3.654 1 90.69 104 ALA A O 1
ATOM 810 N N . VAL A 1 105 ? -13.469 -9.406 3.395 1 92.06 105 VAL A N 1
ATOM 811 C CA . VAL A 1 105 ? -12.047 -9.195 3.656 1 92.06 105 VAL A CA 1
ATOM 812 C C . VAL A 1 105 ? -11.219 -9.844 2.549 1 92.06 105 VAL A C 1
ATOM 814 O O . VAL A 1 105 ? -11.586 -10.898 2.027 1 92.06 105 VAL A O 1
ATOM 817 N N . THR A 1 106 ? -10.125 -9.203 2.203 1 95.12 106 THR A N 1
ATOM 818 C CA . THR A 1 106 ? -9.258 -9.742 1.166 1 95.12 106 THR A CA 1
ATOM 819 C C . THR A 1 106 ? -8.609 -11.047 1.631 1 95.12 106 THR A C 1
ATOM 821 O O . THR A 1 106 ? -8.07 -11.117 2.736 1 95.12 106 THR A O 1
ATOM 824 N N . SER A 1 107 ? -8.68 -12.062 0.837 1 97 107 SER A N 1
ATOM 825 C CA . SER A 1 107 ? -8.039 -13.336 1.156 1 97 107 SER A CA 1
ATOM 826 C C . SER A 1 107 ? -6.75 -13.523 0.367 1 97 107 SER A C 1
ATOM 828 O O . SER A 1 107 ? -5.777 -14.086 0.879 1 97 107 SER A O 1
ATOM 830 N N . GLU A 1 108 ? -6.816 -13.078 -0.859 1 97.75 108 GLU A N 1
ATOM 831 C CA . GLU A 1 108 ? -5.625 -13.164 -1.701 1 97.75 108 GLU A CA 1
ATOM 832 C C . GLU A 1 108 ? -5.645 -12.102 -2.797 1 97.75 108 GLU A C 1
ATOM 834 O O . GLU A 1 108 ? -6.715 -11.711 -3.268 1 97.75 108 GLU A O 1
ATOM 839 N N . ILE A 1 109 ? -4.465 -11.703 -3.201 1 98.31 109 ILE A N 1
ATOM 840 C CA . ILE A 1 109 ? -4.32 -10.75 -4.297 1 98.31 109 ILE A CA 1
ATOM 841 C C . ILE A 1 109 ? -3.057 -11.062 -5.094 1 98.31 109 ILE A C 1
ATOM 843 O O . ILE A 1 109 ? -2.027 -11.422 -4.52 1 98.31 109 ILE A O 1
ATOM 847 N N . LYS A 1 110 ? -3.207 -11.047 -6.352 1 98.62 110 LYS A N 1
ATOM 848 C CA . LYS A 1 110 ? -2.074 -11.164 -7.262 1 98.62 110 LYS A CA 1
ATOM 849 C C . LYS A 1 110 ? -1.97 -9.938 -8.164 1 98.62 110 LYS A C 1
ATOM 851 O O . LYS A 1 110 ? -2.959 -9.523 -8.781 1 98.62 110 LYS A O 1
ATOM 856 N N . ILE A 1 111 ? -0.793 -9.406 -8.227 1 98.62 111 ILE A N 1
ATOM 857 C CA . ILE A 1 111 ? -0.575 -8.219 -9.047 1 98.62 111 ILE A CA 1
ATOM 858 C C . ILE A 1 111 ? 0.582 -8.461 -10.008 1 98.62 111 ILE A C 1
ATOM 860 O O . ILE A 1 111 ? 1.644 -8.945 -9.609 1 98.62 111 ILE A O 1
ATOM 864 N N . ASN A 1 112 ? 0.36 -8.188 -11.219 1 98.56 112 ASN A N 1
ATOM 865 C CA . ASN A 1 112 ? 1.407 -8.102 -12.234 1 98.56 112 ASN A CA 1
ATOM 866 C C . ASN A 1 112 ? 1.719 -6.656 -12.602 1 98.56 112 ASN A C 1
ATOM 868 O O . ASN A 1 112 ? 0.852 -5.938 -13.102 1 98.56 112 ASN A O 1
ATOM 872 N N . TYR A 1 113 ? 2.9 -6.246 -12.312 1 97.81 113 TYR A N 1
ATOM 873 C CA . TYR A 1 113 ? 3.348 -4.914 -12.695 1 97.81 113 TYR A CA 1
ATOM 874 C C . TYR A 1 113 ? 3.912 -4.914 -14.117 1 97.81 113 TYR A C 1
ATOM 876 O O . TYR A 1 113 ? 4.863 -5.641 -14.414 1 97.81 113 TYR A O 1
ATOM 884 N N . VAL A 1 114 ? 3.377 -4.031 -14.992 1 96.25 114 VAL A N 1
ATOM 885 C CA . VAL A 1 114 ? 3.658 -4.203 -16.406 1 96.25 114 VAL A CA 1
ATOM 886 C C . VAL A 1 114 ? 4.461 -3.01 -16.922 1 96.25 114 VAL A C 1
ATOM 888 O O . VAL A 1 114 ? 5.215 -3.133 -17.891 1 96.25 114 VAL A O 1
ATOM 891 N N . ALA A 1 115 ? 4.324 -1.874 -16.328 1 96 115 ALA A N 1
ATOM 892 C CA . ALA A 1 115 ? 5.055 -0.675 -16.734 1 96 115 ALA A CA 1
ATOM 893 C C . ALA A 1 115 ? 5.234 0.278 -15.555 1 96 115 ALA A C 1
ATOM 895 O O . ALA A 1 115 ? 4.492 0.205 -14.57 1 96 115 ALA A O 1
ATOM 896 N N . PRO A 1 116 ? 6.254 1.146 -15.625 1 94.56 116 PRO A N 1
ATOM 897 C CA . PRO A 1 116 ? 6.422 2.133 -14.562 1 94.56 116 PRO A CA 1
ATOM 898 C C . PRO A 1 116 ? 5.234 3.084 -14.438 1 94.56 116 PRO A C 1
ATOM 900 O O . PRO A 1 116 ? 4.652 3.482 -15.453 1 94.56 116 PRO A O 1
ATOM 903 N N . GLY A 1 117 ? 4.828 3.379 -13.211 1 95.06 117 GLY A N 1
ATOM 904 C CA . GLY A 1 117 ? 3.768 4.336 -12.953 1 95.06 117 GLY A CA 1
ATOM 905 C C . GLY A 1 117 ? 4.238 5.777 -13.016 1 95.06 117 GLY A C 1
ATOM 906 O O . GLY A 1 117 ? 4.562 6.379 -11.992 1 95.06 117 GLY A O 1
ATOM 907 N N . ILE A 1 118 ? 4.238 6.344 -14.195 1 94.75 118 ILE A N 1
ATOM 908 C CA . ILE A 1 118 ? 4.602 7.742 -14.398 1 94.75 118 ILE A CA 1
ATOM 909 C C . ILE A 1 118 ? 3.389 8.523 -14.906 1 94.75 118 ILE A C 1
ATOM 911 O O . ILE A 1 118 ? 2.531 7.965 -15.594 1 94.75 118 ILE A O 1
ATOM 915 N N . GLY A 1 119 ? 3.338 9.828 -14.477 1 94.06 119 GLY A N 1
ATOM 916 C CA . GLY A 1 119 ? 2.238 10.641 -14.969 1 94.06 119 GLY A CA 1
ATOM 917 C C . GLY A 1 119 ? 1.598 11.5 -13.891 1 94.06 119 GLY A C 1
ATOM 918 O O . GLY A 1 119 ? 2.219 11.781 -12.859 1 94.06 119 GLY A O 1
ATOM 919 N N . LYS A 1 120 ? 0.332 11.898 -14.211 1 95.06 120 LYS A N 1
ATOM 920 C CA . LYS A 1 120 ? -0.324 12.883 -13.344 1 95.06 120 LYS A CA 1
ATOM 921 C C . LYS A 1 120 ? -1.325 12.211 -12.414 1 95.06 120 LYS A C 1
ATOM 923 O O . LYS A 1 120 ? -1.719 12.781 -11.398 1 95.06 120 LYS A O 1
ATOM 928 N N . GLU A 1 121 ? -1.826 11.141 -12.883 1 97.19 121 GLU A N 1
ATOM 929 C CA . GLU A 1 121 ? -2.771 10.398 -12.062 1 97.19 121 GLU A CA 1
ATOM 930 C C . GLU A 1 121 ? -2.791 8.922 -12.445 1 97.19 121 GLU A C 1
ATOM 932 O O . GLU A 1 121 ? -2.328 8.547 -13.523 1 97.19 121 GLU A O 1
ATOM 937 N N . PHE A 1 122 ? -3.283 8.109 -11.602 1 98.06 122 PHE A N 1
ATOM 938 C CA . PHE A 1 122 ? -3.408 6.668 -11.789 1 98.06 122 PHE A CA 1
ATOM 939 C C . PHE A 1 122 ? -4.844 6.211 -11.539 1 98.06 122 PHE A C 1
ATOM 941 O O . PHE A 1 122 ? -5.43 6.527 -10.508 1 98.06 122 PHE A O 1
ATOM 948 N N . LYS A 1 123 ? -5.363 5.547 -12.516 1 98.5 123 LYS A N 1
ATOM 949 C CA . LYS A 1 123 ? -6.754 5.105 -12.477 1 98.5 123 LYS A CA 1
ATOM 950 C C . LYS A 1 123 ? -6.844 3.584 -12.406 1 98.5 123 LYS A C 1
ATOM 952 O O . LYS A 1 123 ? -6.27 2.885 -13.242 1 98.5 123 LYS A O 1
ATOM 957 N N . CYS A 1 124 ? -7.508 3.129 -11.43 1 98.69 124 CYS A N 1
ATOM 958 C CA . CYS A 1 124 ? -7.793 1.703 -11.312 1 98.69 124 CYS A CA 1
ATOM 959 C C . CYS A 1 124 ? -9.227 1.399 -11.727 1 98.69 124 CYS A C 1
ATOM 961 O O . CYS A 1 124 ? -10.172 1.943 -11.148 1 98.69 124 CYS A O 1
ATOM 963 N N . ILE A 1 125 ? -9.383 0.586 -12.703 1 98.62 125 ILE A N 1
ATOM 964 C CA . ILE A 1 125 ? -10.688 0.097 -13.117 1 98.62 125 ILE A CA 1
ATOM 965 C C . ILE A 1 125 ? -10.891 -1.329 -12.617 1 98.62 125 ILE A C 1
ATOM 967 O O . ILE A 1 125 ? -10.07 -2.209 -12.875 1 98.62 125 ILE A O 1
ATOM 971 N N . THR A 1 126 ? -11.953 -1.527 -11.914 1 98.44 126 THR A N 1
ATOM 972 C CA . THR A 1 126 ? -12.164 -2.838 -11.312 1 98.44 126 THR A CA 1
ATOM 973 C C . THR A 1 126 ? -13.531 -3.391 -11.695 1 98.44 126 THR A C 1
ATOM 975 O O . THR A 1 126 ? -14.469 -2.629 -11.938 1 98.44 126 THR A O 1
ATOM 978 N N . SER A 1 127 ? -13.602 -4.707 -11.727 1 98 127 SER A N 1
ATOM 979 C CA . SER A 1 127 ? -14.836 -5.422 -12.016 1 98 127 SER A CA 1
ATOM 980 C C . SER A 1 127 ? -14.875 -6.77 -11.305 1 98 127 SER A C 1
ATOM 982 O O . SER A 1 127 ? -13.844 -7.262 -10.844 1 98 127 SER A O 1
ATOM 984 N N . VAL A 1 128 ? -16.109 -7.309 -11.266 1 97.44 128 VAL A N 1
ATOM 985 C CA . VAL A 1 128 ? -16.281 -8.625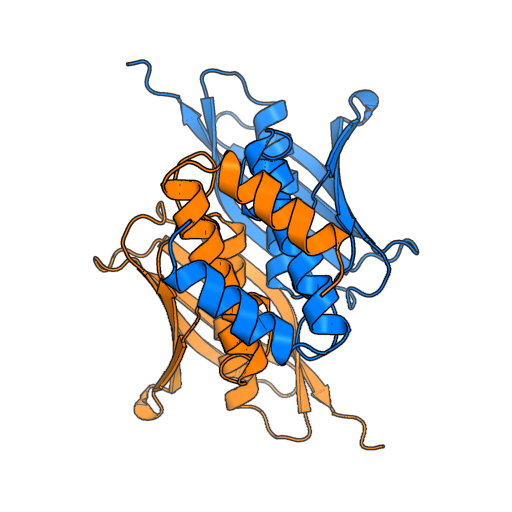 -10.672 1 97.44 128 VAL A CA 1
ATOM 986 C C . VAL A 1 128 ? -16.141 -9.703 -11.742 1 97.44 128 VAL A C 1
ATOM 988 O O . VAL A 1 128 ? -16.781 -9.633 -12.797 1 97.44 128 VAL A O 1
ATOM 991 N N . ILE A 1 129 ? -15.273 -10.648 -11.484 1 97.62 129 ILE A N 1
ATOM 992 C CA . ILE A 1 129 ? -15.125 -11.805 -12.359 1 97.62 129 ILE A CA 1
ATOM 993 C C . ILE A 1 129 ? -16.172 -12.859 -11.992 1 97.62 129 ILE A C 1
ATOM 995 O O . ILE A 1 129 ? -16.828 -13.43 -12.875 1 97.62 129 ILE A O 1
ATOM 999 N N . HIS A 1 130 ? -16.297 -13.07 -10.688 1 96.81 130 HIS A N 1
ATOM 1000 C CA . HIS A 1 130 ? -17.203 -14.102 -10.195 1 96.81 130 HIS A CA 1
ATOM 1001 C C . HIS A 1 130 ? -17.656 -13.797 -8.773 1 96.81 130 HIS A C 1
ATOM 1003 O O . HIS A 1 130 ? -16.844 -13.422 -7.926 1 96.81 130 HIS A O 1
ATOM 1009 N N . LYS A 1 131 ? -18.891 -13.969 -8.555 1 95 131 LYS A N 1
ATOM 1010 C CA . LYS A 1 131 ? -19.469 -13.805 -7.223 1 95 131 LYS A CA 1
ATOM 1011 C C . LYS A 1 131 ? -20.094 -15.102 -6.727 1 95 131 LYS A C 1
ATOM 1013 O O . LYS A 1 131 ? -21.109 -15.547 -7.254 1 95 131 LYS A O 1
ATOM 1018 N N . GLY A 1 132 ? -19.438 -15.664 -5.766 1 92.75 132 GLY A N 1
ATOM 1019 C CA . GLY A 1 132 ? -20 -16.828 -5.098 1 92.75 132 GLY A CA 1
ATOM 1020 C C . GLY A 1 132 ? -20.703 -16.484 -3.793 1 92.75 132 GLY A C 1
ATOM 1021 O O . GLY A 1 132 ? -20.953 -15.32 -3.5 1 92.75 132 GLY A O 1
ATOM 1022 N N . SER A 1 133 ? -21.109 -17.594 -3.041 1 91.44 133 SER A N 1
ATOM 1023 C CA . SER A 1 133 ? -21.797 -17.391 -1.77 1 91.44 133 SER A CA 1
ATOM 1024 C C . SER A 1 133 ? -20.812 -16.984 -0.669 1 91.44 133 SER A C 1
ATOM 1026 O O . SER A 1 133 ? -21.172 -16.266 0.256 1 91.44 133 SER A O 1
ATOM 1028 N N . LYS A 1 134 ? -19.562 -17.438 -0.844 1 94.06 134 LYS A N 1
ATOM 1029 C CA . LYS A 1 134 ? -18.594 -17.203 0.232 1 94.06 134 LYS A CA 1
ATOM 1030 C C . LYS A 1 134 ? -17.422 -16.359 -0.251 1 94.06 134 LYS A C 1
ATOM 1032 O O . LYS A 1 134 ? -16.656 -15.828 0.559 1 94.06 134 LYS A O 1
ATOM 1037 N N . THR A 1 135 ? -17.312 -16.328 -1.584 1 95.88 135 THR A N 1
ATOM 1038 C CA . THR A 1 135 ? -16.156 -15.625 -2.121 1 95.88 135 THR A CA 1
ATOM 1039 C C . THR A 1 135 ? -16.547 -14.773 -3.324 1 95.88 135 THR A C 1
ATOM 1041 O O . THR A 1 135 ? -17.469 -15.117 -4.059 1 95.88 135 THR A O 1
ATOM 1044 N N . ILE A 1 136 ? -15.836 -13.68 -3.463 1 96.81 136 ILE A N 1
ATOM 1045 C CA . ILE A 1 136 ? -15.938 -12.852 -4.656 1 96.81 136 ILE A CA 1
ATOM 1046 C C . ILE A 1 136 ? -14.555 -12.672 -5.281 1 96.81 136 ILE A C 1
ATOM 1048 O O . ILE A 1 136 ? -13.578 -12.383 -4.578 1 96.81 136 ILE A O 1
ATOM 1052 N N . VAL A 1 137 ? -14.5 -12.914 -6.566 1 98.06 137 VAL A N 1
ATOM 1053 C CA . VAL A 1 137 ? -13.258 -12.711 -7.305 1 98.06 137 VAL A CA 1
ATOM 1054 C C . VAL A 1 137 ? -13.367 -11.469 -8.18 1 98.06 137 VAL A C 1
ATOM 1056 O O . VAL A 1 137 ? -14.344 -11.305 -8.922 1 98.06 137 VAL A O 1
ATOM 1059 N N . CYS A 1 138 ? -12.375 -10.586 -8.055 1 98.38 138 CYS A N 1
ATOM 1060 C CA . CYS A 1 138 ? -12.383 -9.328 -8.789 1 98.38 138 CYS A CA 1
ATOM 1061 C C . CYS A 1 138 ? -11.133 -9.188 -9.648 1 98.38 138 CYS A C 1
ATOM 1063 O O . CYS A 1 138 ? -10.133 -9.875 -9.414 1 98.38 138 CYS A O 1
ATOM 1065 N N . GLU A 1 139 ? -11.305 -8.367 -10.602 1 98.62 139 GLU A N 1
ATOM 1066 C CA . GLU A 1 139 ? -10.188 -7.926 -11.43 1 98.62 139 GLU A CA 1
ATOM 1067 C C . GLU A 1 139 ? -9.984 -6.418 -11.328 1 98.62 139 GLU A C 1
ATOM 1069 O O . GLU A 1 139 ? -10.945 -5.668 -11.164 1 98.62 139 GLU A O 1
ATOM 1074 N N . GLY A 1 140 ? -8.734 -6.004 -11.359 1 98.56 140 GLY A N 1
ATOM 1075 C CA . GLY A 1 140 ? -8.359 -4.598 -11.391 1 98.56 140 GLY A CA 1
ATOM 1076 C C . GLY A 1 140 ? -7.246 -4.297 -12.375 1 98.56 140 GLY A C 1
ATOM 1077 O O . GLY A 1 140 ? -6.309 -5.082 -12.516 1 98.56 140 GLY A O 1
ATOM 1078 N N . LYS A 1 141 ? -7.379 -3.238 -13.031 1 98.81 141 LYS A N 1
ATOM 1079 C CA . LYS A 1 141 ? -6.371 -2.715 -13.945 1 98.81 141 LYS A CA 1
ATOM 1080 C C . LYS A 1 141 ? -6.043 -1.258 -13.633 1 98.81 141 LYS A C 1
ATOM 1082 O O . LYS A 1 141 ? -6.945 -0.436 -13.461 1 98.81 141 LYS A O 1
ATOM 1087 N N . VAL A 1 142 ? -4.793 -0.958 -13.547 1 98.75 142 VAL A N 1
ATOM 1088 C CA . VAL A 1 142 ? -4.371 0.408 -13.25 1 98.75 142 VAL A CA 1
ATOM 1089 C C . VAL A 1 142 ? -3.75 1.038 -14.492 1 98.75 142 VAL A C 1
ATOM 1091 O O . VAL A 1 142 ? -2.873 0.446 -15.125 1 98.75 142 VAL A O 1
ATOM 1094 N N . PHE A 1 143 ? -4.16 2.246 -14.75 1 98.62 143 PHE A N 1
ATOM 1095 C CA . PHE A 1 143 ? -3.689 2.971 -15.922 1 98.62 143 PHE A CA 1
ATOM 1096 C C . PHE A 1 143 ? -3.082 4.312 -15.523 1 98.62 143 PHE A C 1
ATOM 1098 O O . PHE A 1 143 ? -3.545 4.953 -14.578 1 98.62 143 PHE A O 1
ATOM 1105 N N . ARG A 1 144 ? -2.107 4.707 -16.375 1 97.12 144 ARG A N 1
ATOM 1106 C CA . ARG A 1 144 ? -1.646 6.09 -16.375 1 97.12 144 ARG A CA 1
ATOM 1107 C C . ARG A 1 144 ? -2.664 7.008 -17.047 1 97.12 144 ARG A C 1
ATOM 1109 O O . ARG A 1 144 ? -3.637 6.531 -17.641 1 97.12 144 ARG A O 1
ATOM 1116 N N . ASP A 1 145 ? -2.336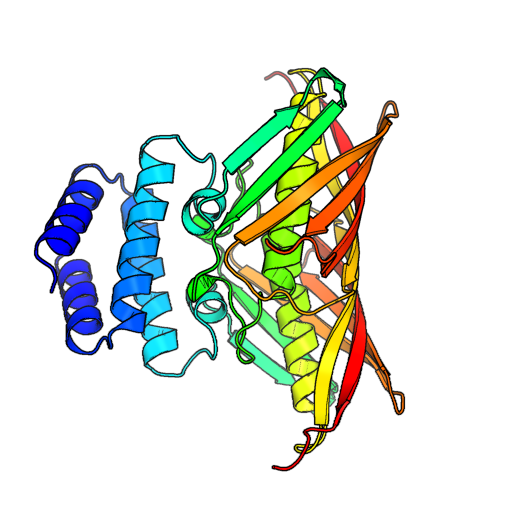 8.297 -16.906 1 96.69 145 ASP A N 1
ATOM 1117 C CA . ASP A 1 145 ? -3.227 9.266 -17.531 1 96.69 145 ASP A CA 1
ATOM 1118 C C . ASP A 1 145 ? -3.121 9.211 -19.047 1 96.69 145 ASP A C 1
ATOM 1120 O O . ASP A 1 145 ? -4.016 9.68 -19.766 1 96.69 145 ASP A O 1
ATOM 1124 N N . ASP A 1 146 ? -2.059 8.656 -19.609 1 96.81 146 ASP A N 1
ATOM 1125 C CA . ASP A 1 146 ? -1.893 8.562 -21.062 1 96.81 146 ASP A CA 1
ATOM 1126 C C . ASP A 1 146 ? -2.498 7.262 -21.594 1 96.81 146 ASP A C 1
ATOM 1128 O O . ASP A 1 146 ? -2.371 6.953 -22.781 1 96.81 146 ASP A O 1
ATOM 1132 N N . GLY A 1 147 ? -3.021 6.488 -20.719 1 97.38 147 GLY A N 1
ATOM 1133 C CA . GLY A 1 147 ? -3.75 5.301 -21.141 1 97.38 147 GLY A CA 1
ATOM 1134 C C . GLY A 1 147 ? -2.92 4.031 -21.062 1 97.38 147 GLY A C 1
ATOM 1135 O O . GLY A 1 147 ? -3.418 2.941 -21.344 1 97.38 147 GLY A O 1
ATOM 1136 N N . VAL A 1 148 ? -1.688 4.105 -20.641 1 97.81 148 VAL A N 1
ATOM 1137 C CA . VAL A 1 148 ? -0.806 2.949 -20.547 1 97.81 148 VAL A CA 1
ATOM 1138 C C 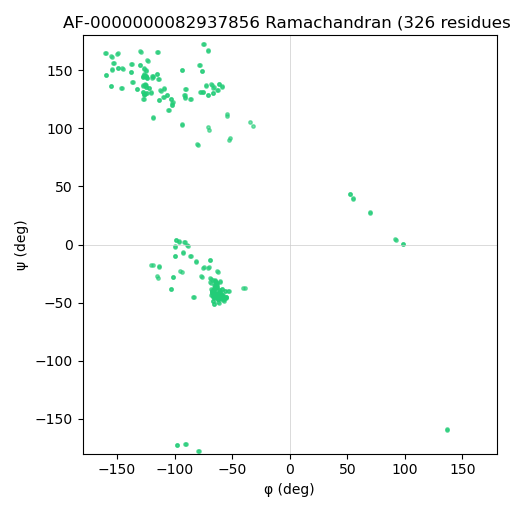. VAL A 1 148 ? -1.157 2.129 -19.312 1 97.81 148 VAL A C 1
ATOM 1140 O O . VAL A 1 148 ? -1.313 2.68 -18.219 1 97.81 148 VAL A O 1
ATOM 1143 N N . LEU A 1 149 ? -1.299 0.808 -19.516 1 98.62 149 LEU A N 1
ATOM 1144 C CA . LEU A 1 149 ? -1.51 -0.118 -18.406 1 98.62 149 LEU A CA 1
ATOM 1145 C C . LEU A 1 149 ? -0.24 -0.271 -17.578 1 98.62 149 LEU A C 1
ATOM 1147 O O . LEU A 1 149 ? 0.831 -0.556 -18.125 1 98.62 149 LEU A O 1
ATOM 1151 N N . ILE A 1 150 ? -0.335 -0.105 -16.203 1 97.81 150 ILE A N 1
ATOM 1152 C CA . ILE A 1 150 ? 0.888 -0.226 -15.422 1 97.81 150 ILE A CA 1
ATOM 1153 C C . ILE A 1 150 ? 0.8 -1.453 -14.516 1 97.81 150 ILE A C 1
ATOM 1155 O O . ILE A 1 150 ? 1.819 -1.942 -14.023 1 97.81 150 ILE A O 1
ATOM 1159 N N . ALA A 1 151 ? -0.424 -1.961 -14.258 1 98.56 151 ALA A N 1
ATOM 1160 C CA . ALA A 1 151 ? -0.562 -3.148 -13.422 1 98.56 151 ALA A CA 1
ATOM 1161 C C . ALA A 1 151 ? -1.901 -3.838 -13.656 1 98.56 151 ALA A C 1
ATOM 1163 O O . ALA A 1 151 ? -2.898 -3.182 -13.961 1 98.56 151 ALA A O 1
ATOM 1164 N N . HIS A 1 152 ? -1.863 -5.098 -13.562 1 98.75 152 HIS A N 1
ATOM 1165 C CA . HIS A 1 152 ? -3.033 -5.969 -13.602 1 98.75 152 HIS A CA 1
ATOM 1166 C C . HIS A 1 152 ? -3.111 -6.844 -12.352 1 98.75 152 HIS A C 1
ATOM 1168 O O . HIS A 1 152 ? -2.09 -7.34 -11.875 1 98.75 152 HIS A O 1
ATOM 1174 N N . SER A 1 153 ? -4.371 -7.051 -11.898 1 98.75 153 SER A N 1
ATOM 1175 C CA . SER A 1 153 ? -4.488 -7.809 -10.656 1 98.75 153 SER A CA 1
ATOM 1176 C C . SER A 1 153 ? -5.777 -8.617 -10.625 1 98.75 153 SER A C 1
ATOM 1178 O O . SER A 1 153 ? -6.77 -8.242 -11.25 1 98.75 153 SER A O 1
ATOM 1180 N N . THR A 1 154 ? -5.703 -9.688 -9.906 1 98.62 154 THR A N 1
ATOM 1181 C CA . THR A 1 154 ? -6.887 -10.406 -9.445 1 98.62 154 THR A CA 1
ATOM 1182 C C . THR A 1 154 ? -6.848 -10.602 -7.934 1 98.62 154 THR A C 1
ATOM 1184 O O . THR A 1 154 ? -5.773 -10.75 -7.348 1 98.62 154 THR A O 1
ATOM 1187 N N . ALA A 1 155 ? -7.973 -10.562 -7.363 1 98.44 155 ALA A N 1
ATOM 1188 C CA . ALA A 1 155 ? -8.055 -10.75 -5.918 1 98.44 155 ALA A CA 1
ATOM 1189 C C . ALA A 1 155 ? -9.328 -11.492 -5.531 1 98.44 155 ALA A C 1
ATOM 1191 O O . ALA A 1 155 ? -10.336 -11.422 -6.238 1 98.44 155 ALA A O 1
ATOM 1192 N N . SER A 1 156 ? -9.211 -12.172 -4.465 1 98.06 156 SER A N 1
ATOM 1193 C CA . SER A 1 156 ? -10.359 -12.852 -3.869 1 98.06 156 SER A CA 1
ATOM 1194 C C . SER A 1 156 ? -10.719 -12.25 -2.516 1 98.06 156 SER A C 1
ATOM 1196 O O . SER A 1 156 ? -9.828 -11.875 -1.742 1 98.06 156 SER A O 1
ATOM 1198 N N . PHE A 1 157 ? -11.953 -12.188 -2.268 1 96.81 157 PHE A N 1
ATOM 1199 C CA . PHE A 1 157 ? -12.492 -11.664 -1.018 1 96.81 157 PHE A CA 1
ATOM 1200 C C . PHE A 1 157 ? -13.398 -12.688 -0.354 1 96.81 157 PHE A C 1
ATOM 1202 O O . PHE A 1 157 ? -14.25 -13.289 -1.013 1 96.81 157 PHE A O 1
ATOM 1209 N N . PHE A 1 158 ? -13.227 -12.836 0.914 1 95.06 158 PHE A N 1
ATOM 1210 C CA . PHE A 1 158 ? -14.109 -13.695 1.697 1 95.06 158 PHE A CA 1
ATOM 1211 C C . PHE A 1 158 ? -15.289 -12.898 2.242 1 95.06 158 PHE A C 1
ATOM 1213 O O . PHE A 1 158 ? -15.109 -11.82 2.809 1 95.06 158 PHE A O 1
ATOM 1220 N N . ILE A 1 159 ? -16.453 -13.469 2.1 1 93.88 159 ILE A N 1
ATOM 1221 C CA . ILE A 1 159 ? -17.672 -12.844 2.6 1 93.88 159 ILE A CA 1
ATOM 1222 C C . ILE A 1 159 ? -17.953 -13.328 4.02 1 93.88 159 ILE A C 1
ATOM 1224 O O . ILE A 1 159 ? -18.031 -14.539 4.266 1 93.88 159 ILE A O 1
ATOM 1228 N N . ILE A 1 160 ? -18.156 -12.359 4.887 1 90.5 160 ILE A N 1
ATOM 1229 C CA . ILE A 1 160 ? -18.359 -12.68 6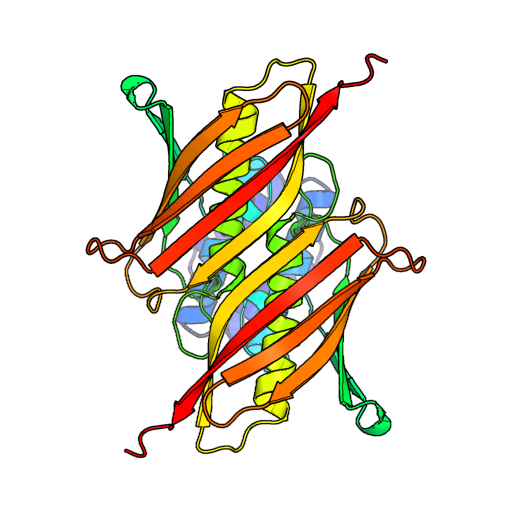.293 1 90.5 160 ILE A CA 1
ATOM 1230 C C . ILE A 1 160 ? -19.656 -12.031 6.781 1 90.5 160 ILE A C 1
ATOM 1232 O O . ILE A 1 160 ? -19.875 -10.836 6.59 1 90.5 160 ILE A O 1
ATOM 1236 N N . PRO A 1 161 ? -20.516 -12.836 7.43 1 87.31 161 PRO A N 1
ATOM 1237 C CA . PRO A 1 161 ? -21.719 -12.25 8 1 87.31 161 PRO A CA 1
ATOM 1238 C C . PRO A 1 161 ? -21.422 -11.289 9.148 1 87.31 161 PRO A C 1
ATOM 1240 O O . PRO A 1 161 ? -20.5 -11.523 9.93 1 87.31 161 PRO A O 1
ATOM 1243 N N . ARG A 1 162 ? -22.109 -10.133 9.102 1 81.31 162 ARG A N 1
ATOM 1244 C CA . ARG A 1 162 ? -21.984 -9.195 10.211 1 81.31 162 ARG A CA 1
ATOM 1245 C C . ARG A 1 162 ? -22.672 -9.727 11.461 1 81.31 162 ARG A C 1
ATOM 1247 O O . ARG A 1 162 ? -23.812 -10.18 11.406 1 81.31 162 ARG A O 1
ATOM 1254 N N . LYS A 1 163 ? -22.062 -10.328 12.445 1 64.62 163 LYS A N 1
ATOM 1255 C CA . LYS A 1 163 ? -22.734 -10.82 13.641 1 64.62 163 LYS A CA 1
ATOM 1256 C C . LYS A 1 163 ? -23.594 -9.727 14.281 1 64.62 163 LYS A C 1
ATOM 1258 O O . LYS A 1 163 ? -23.125 -8.609 14.508 1 64.62 163 LYS A O 1
ATOM 1263 N N . ASN A 1 164 ? -24.891 -9.562 13.969 1 50.78 164 ASN A N 1
ATOM 1264 C CA . ASN A 1 164 ? -25.828 -8.781 14.766 1 50.78 164 ASN A CA 1
ATOM 1265 C C . ASN A 1 164 ? -25.516 -8.883 16.25 1 50.78 164 ASN A C 1
ATOM 1267 O O . ASN A 1 164 ? -25.422 -9.992 16.797 1 50.78 164 ASN A O 1
ATOM 1271 N N . LYS A 1 165 ? -24.984 -7.945 16.859 1 34.72 165 LYS A N 1
ATOM 1272 C CA . LYS A 1 165 ? -25.25 -7.832 18.297 1 34.72 165 LYS A CA 1
ATOM 1273 C C . LYS A 1 165 ? -26.75 -7.598 18.547 1 34.72 165 LYS A C 1
ATOM 1275 O O . LYS A 1 165 ? -27.406 -6.906 17.781 1 34.72 165 LYS A O 1
ATOM 1280 N N . MET B 1 1 ? 6.586 30.406 5.594 1 58.19 1 MET B N 1
ATOM 1281 C CA . MET B 1 1 ? 5.457 29.469 5.547 1 58.19 1 MET B CA 1
ATOM 1282 C C . MET B 1 1 ? 4.238 30.141 4.918 1 58.19 1 MET B C 1
ATOM 1284 O O . MET B 1 1 ? 3.916 31.281 5.23 1 58.19 1 MET B O 1
ATOM 1288 N N . ASP B 1 2 ? 3.734 29.5 3.875 1 71.69 2 ASP B N 1
ATOM 1289 C CA . ASP B 1 2 ? 2.555 29.984 3.162 1 71.69 2 ASP B CA 1
ATOM 1290 C C . ASP B 1 2 ? 1.384 30.188 4.121 1 71.69 2 ASP B C 1
ATOM 1292 O O . ASP B 1 2 ? 1.079 29.312 4.934 1 71.69 2 ASP B O 1
ATOM 1296 N N . GLN B 1 3 ? 1.013 31.453 4.309 1 78.19 3 GLN B N 1
ATOM 1297 C CA . GLN B 1 3 ? -0.091 31.859 5.172 1 78.19 3 GLN B CA 1
ATOM 1298 C C . GLN B 1 3 ? -1.277 30.906 5.031 1 78.19 3 GLN B C 1
ATOM 1300 O O . GLN B 1 3 ? -1.931 30.562 6.02 1 78.19 3 GLN B O 1
ATOM 1305 N N . GLN B 1 4 ? -1.509 30.453 3.863 1 79.44 4 GLN B N 1
ATOM 1306 C CA . GLN B 1 4 ? -2.613 29.531 3.621 1 79.44 4 GLN B CA 1
ATOM 1307 C C . GLN B 1 4 ? -2.383 28.203 4.324 1 79.44 4 GLN B C 1
ATOM 1309 O O . GLN B 1 4 ? -3.312 27.625 4.891 1 79.44 4 GLN B O 1
ATOM 1314 N N . LEU B 1 5 ? -1.185 27.766 4.32 1 81.19 5 LEU B N 1
ATOM 1315 C CA . LEU B 1 5 ? -0.84 26.5 4.98 1 81.19 5 LEU B CA 1
ATOM 1316 C C . LEU B 1 5 ? -1.025 26.609 6.488 1 81.19 5 LEU B C 1
ATOM 1318 O O . LEU B 1 5 ? -1.562 25.703 7.121 1 81.19 5 LEU B O 1
ATOM 1322 N N . GLN B 1 6 ? -0.599 27.719 7.027 1 80.81 6 GLN B N 1
ATOM 1323 C CA . GLN B 1 6 ? -0.746 27.938 8.461 1 80.81 6 GLN B CA 1
ATOM 1324 C C . GLN B 1 6 ? -2.217 27.922 8.875 1 80.81 6 GLN B C 1
ATOM 1326 O O . GLN B 1 6 ? -2.574 27.359 9.906 1 80.81 6 GLN B O 1
ATOM 1331 N N . ASN B 1 7 ? -3.025 28.531 7.973 1 83.69 7 ASN B N 1
ATOM 1332 C CA . ASN B 1 7 ? -4.457 28.562 8.242 1 83.69 7 ASN B CA 1
ATOM 1333 C C . ASN B 1 7 ? -5.07 27.156 8.164 1 83.69 7 ASN B C 1
ATOM 1335 O O . ASN B 1 7 ? -5.91 26.797 8.992 1 83.69 7 ASN B O 1
ATOM 1339 N N . ASP B 1 8 ? -4.629 26.453 7.215 1 82.88 8 ASP B N 1
ATOM 1340 C CA . ASP B 1 8 ? -5.141 25.094 7.043 1 82.88 8 ASP B CA 1
ATOM 1341 C C . ASP B 1 8 ? -4.777 24.219 8.234 1 82.88 8 ASP B C 1
ATOM 1343 O O . ASP B 1 8 ? -5.598 23.422 8.703 1 82.88 8 ASP B O 1
ATOM 1347 N N . ILE B 1 9 ? -3.564 24.375 8.695 1 84.44 9 ILE B N 1
ATOM 1348 C CA . ILE B 1 9 ? -3.1 23.625 9.852 1 84.44 9 ILE B CA 1
ATOM 1349 C C . ILE B 1 9 ? -3.928 23.984 11.078 1 84.44 9 ILE B C 1
ATOM 1351 O O . ILE B 1 9 ? -4.379 23.109 11.812 1 84.44 9 ILE B O 1
ATOM 1355 N N . HIS B 1 10 ? -4.066 25.297 11.188 1 82.81 10 HIS B N 1
ATOM 1356 C CA . HIS B 1 10 ? -4.84 25.797 12.32 1 82.81 10 HIS B CA 1
ATOM 1357 C C . HIS B 1 10 ? -6.273 25.266 12.281 1 82.81 10 HIS B C 1
ATOM 1359 O O . HIS B 1 10 ? -6.785 24.781 13.297 1 82.81 10 HIS B O 1
ATOM 1365 N N . ASP B 1 11 ? -6.898 25.328 11.141 1 85.19 11 ASP B N 1
ATOM 1366 C CA . ASP B 1 11 ? -8.273 24.859 10.977 1 85.19 11 ASP B CA 1
ATOM 1367 C C . ASP B 1 11 ? -8.391 23.375 11.305 1 85.19 11 ASP B C 1
ATOM 1369 O O . ASP B 1 11 ? -9.336 22.953 11.977 1 85.19 11 ASP B O 1
ATOM 1373 N N . TYR B 1 12 ? -7.496 22.641 10.898 1 86.62 12 TYR B N 1
ATOM 1374 C CA . TYR B 1 12 ? -7.508 21.203 11.156 1 86.62 12 TYR B CA 1
ATOM 1375 C C . TYR B 1 12 ? -7.344 20.922 12.648 1 86.62 12 TYR B C 1
ATOM 1377 O O . TYR B 1 12 ? -8.109 20.141 13.227 1 86.62 12 TYR B O 1
ATOM 1385 N N . LEU B 1 13 ? -6.348 21.578 13.188 1 85.88 13 LEU B N 1
ATOM 1386 C CA . LEU B 1 13 ? -6.012 21.297 14.578 1 85.88 13 LEU B CA 1
ATOM 1387 C C . LEU B 1 13 ? -7.109 21.781 15.516 1 85.88 13 LEU B C 1
ATOM 1389 O O . LEU B 1 13 ? -7.355 21.188 16.562 1 85.88 13 LEU B O 1
ATOM 1393 N N . GLN B 1 14 ? -7.801 22.828 15.117 1 84.5 14 GLN B N 1
ATOM 1394 C CA . GLN B 1 14 ? -8.883 23.391 15.922 1 84.5 14 GLN B CA 1
ATOM 1395 C C . GLN B 1 14 ? -10.023 22.391 16.078 1 84.5 14 GLN B C 1
ATOM 1397 O O . GLN B 1 14 ? -10.633 22.281 17.141 1 84.5 14 GLN B O 1
ATOM 1402 N N . ASP B 1 15 ? -10.297 21.656 15.07 1 88.19 15 ASP B N 1
ATOM 1403 C CA . ASP B 1 15 ? -11.438 20.75 15.062 1 88.19 15 ASP B CA 1
ATOM 1404 C C . ASP B 1 15 ? -11 19.312 15.359 1 88.19 15 ASP B C 1
ATOM 1406 O O . ASP B 1 15 ? -11.828 18.422 15.461 1 88.19 15 ASP B O 1
ATOM 1410 N N . ALA B 1 16 ? -9.711 19.094 15.523 1 87.31 16 ALA B N 1
ATOM 1411 C CA . ALA B 1 16 ? -9.18 17.734 15.633 1 87.31 16 ALA B CA 1
ATOM 1412 C C . ALA B 1 16 ? -9.484 17.125 17 1 87.31 16 ALA B C 1
ATOM 1414 O O . ALA B 1 16 ? -9.312 17.781 18.031 1 87.31 16 ALA B O 1
ATOM 1415 N N . ASN B 1 17 ? -9.992 15.922 16.953 1 88.56 17 ASN B N 1
ATOM 1416 C CA . ASN B 1 17 ? -10.117 15.164 18.188 1 88.56 17 ASN B CA 1
ATOM 1417 C C . ASN B 1 17 ? -8.781 14.547 18.609 1 88.56 17 ASN B C 1
ATOM 1419 O O . ASN B 1 17 ? -7.75 14.828 18 1 88.56 17 ASN B O 1
ATOM 1423 N N . GLU B 1 18 ? -8.727 13.797 19.672 1 84.38 18 GLU B N 1
ATOM 1424 C CA . GLU B 1 18 ? -7.48 13.266 20.203 1 84.38 18 GLU B CA 1
ATOM 1425 C C . GLU B 1 18 ? -6.777 12.375 19.188 1 84.38 18 GLU B C 1
ATOM 1427 O O . GLU B 1 18 ? -5.566 12.492 18.984 1 84.38 18 GLU B O 1
ATOM 1432 N N . GLU B 1 19 ? -7.488 11.531 18.531 1 84.12 19 GLU B N 1
ATOM 1433 C CA . GLU B 1 19 ? -6.91 10.641 17.531 1 84.12 19 GLU B CA 1
ATOM 1434 C C . GLU B 1 19 ? -6.348 11.43 16.344 1 84.12 19 GLU B C 1
ATOM 1436 O O . GLU B 1 19 ? -5.238 11.148 15.883 1 84.12 19 GLU B O 1
ATOM 1441 N N . GLU B 1 20 ? -7.082 12.375 15.961 1 85.44 20 GLU B N 1
ATOM 1442 C CA . GLU B 1 20 ? -6.668 13.195 14.828 1 85.44 20 GLU B CA 1
ATOM 1443 C C . GLU B 1 20 ? -5.391 13.969 15.141 1 85.44 20 GLU B C 1
ATOM 1445 O O . GLU B 1 20 ? -4.531 14.141 14.266 1 85.44 20 GLU B O 1
ATOM 1450 N N . GLN B 1 21 ? -5.238 14.406 16.344 1 84 21 GLN B N 1
ATOM 1451 C CA . GLN B 1 21 ? -4.027 15.102 16.766 1 84 21 GLN B CA 1
ATOM 1452 C C . GLN B 1 21 ? -2.828 14.156 16.781 1 84 21 GLN B C 1
ATOM 1454 O O . GLN B 1 21 ? -1.732 14.531 16.344 1 84 21 GLN B O 1
ATOM 1459 N N . GLN B 1 22 ? -3.098 13.023 17.203 1 83.56 22 GLN B N 1
ATOM 1460 C CA . GLN B 1 22 ? -2.033 12.023 17.25 1 83.56 22 GLN B CA 1
ATOM 1461 C C . GLN B 1 22 ? -1.565 11.656 15.844 1 83.56 22 GLN B C 1
ATOM 1463 O O . GLN B 1 22 ? -0.366 11.5 15.609 1 83.56 22 GLN B O 1
ATOM 1468 N N . VAL B 1 23 ? -2.494 11.539 15.023 1 85.94 23 VAL B N 1
ATOM 1469 C CA . VAL B 1 23 ? -2.186 11.203 13.641 1 85.94 23 VAL B CA 1
ATOM 1470 C C . VAL B 1 23 ? -1.345 12.312 13.008 1 85.94 23 VAL B C 1
ATOM 1472 O O . VAL B 1 23 ? -0.357 12.039 12.328 1 85.94 23 VAL B O 1
ATOM 1475 N N . PHE B 1 24 ? -1.74 13.492 13.242 1 86.62 24 PHE B N 1
ATOM 1476 C CA . PHE B 1 24 ? -1.003 14.641 12.719 1 86.62 24 PHE B CA 1
ATOM 1477 C C . PHE B 1 24 ? 0.434 14.641 13.227 1 86.62 24 PHE B C 1
ATOM 1479 O O . PHE B 1 24 ? 1.371 14.867 12.461 1 86.62 24 PHE B O 1
ATOM 1486 N N . LYS B 1 25 ? 0.609 14.359 14.484 1 83.75 25 LYS B N 1
ATOM 1487 C CA . LYS B 1 25 ? 1.942 14.281 15.078 1 83.75 25 LYS B CA 1
ATOM 1488 C C . LYS B 1 25 ? 2.777 13.195 14.406 1 83.75 25 LYS B C 1
ATOM 1490 O O . LYS B 1 25 ? 3.953 13.406 14.102 1 83.75 25 LYS B O 1
ATOM 1495 N N . GLN B 1 26 ? 2.195 12.141 14.148 1 84.31 26 GLN B N 1
ATOM 1496 C CA . GLN B 1 26 ? 2.883 11.016 13.523 1 84.31 26 GLN B CA 1
ATOM 1497 C C . GLN B 1 26 ? 3.314 11.359 12.102 1 84.31 26 GLN B C 1
ATOM 1499 O O . GLN B 1 26 ? 4.398 10.961 11.664 1 84.31 26 GLN B O 1
ATOM 1504 N N . ILE B 1 27 ? 2.479 12.062 11.477 1 86.5 27 ILE B N 1
ATOM 1505 C CA . ILE B 1 27 ? 2.779 12.461 10.102 1 86.5 27 ILE B CA 1
ATOM 1506 C C . ILE B 1 27 ? 3.977 13.406 10.094 1 86.5 27 ILE B C 1
ATOM 1508 O O . ILE B 1 27 ? 4.914 13.219 9.312 1 86.5 27 ILE B O 1
ATOM 1512 N N . VAL B 1 28 ? 3.961 14.336 10.969 1 85.88 28 VAL B N 1
ATOM 1513 C CA . VAL B 1 28 ? 5.055 15.297 11.039 1 85.88 28 VAL B CA 1
ATOM 1514 C C . VAL B 1 28 ? 6.363 14.578 11.352 1 85.88 28 VAL B C 1
ATOM 1516 O O . VAL B 1 28 ? 7.398 14.852 10.75 1 85.88 28 VAL B O 1
ATOM 1519 N N . GLU B 1 29 ? 6.27 13.68 12.25 1 85.75 29 GLU B N 1
ATOM 1520 C CA . GLU B 1 29 ? 7.438 12.875 12.586 1 85.75 29 GLU B CA 1
ATOM 1521 C C . GLU B 1 29 ? 7.934 12.094 11.367 1 85.75 29 GLU B C 1
ATOM 1523 O O . GLU B 1 29 ? 9.141 12 11.133 1 85.75 29 GLU B O 1
ATOM 1528 N N . GLY B 1 30 ? 7.043 11.555 10.68 1 84.81 30 GLY B N 1
ATOM 1529 C CA . GLY B 1 30 ? 7.391 10.812 9.477 1 84.81 30 GLY B CA 1
ATOM 1530 C C . GLY B 1 30 ? 8.062 11.672 8.422 1 84.81 30 GLY B C 1
ATOM 1531 O O . GLY B 1 30 ? 9.039 11.25 7.793 1 84.81 30 GLY B O 1
ATOM 1532 N N . LEU B 1 31 ? 7.52 12.844 8.258 1 87.25 31 LEU B N 1
ATOM 1533 C CA . LEU B 1 31 ? 8.102 13.781 7.301 1 87.25 31 LEU B CA 1
ATOM 1534 C C . LEU B 1 31 ? 9.516 14.18 7.719 1 87.25 31 LEU B C 1
ATOM 1536 O O . LEU B 1 31 ? 10.398 14.328 6.875 1 87.25 31 LEU B O 1
ATOM 1540 N N . LYS B 1 32 ? 9.711 14.297 8.992 1 87 32 LYS B N 1
ATOM 1541 C CA . LYS B 1 32 ? 11.039 14.633 9.516 1 87 32 LYS B CA 1
ATOM 1542 C C . LYS B 1 32 ? 12.023 13.5 9.273 1 87 32 LYS B C 1
ATOM 1544 O O . LYS B 1 32 ? 13.188 13.742 8.953 1 87 32 LYS B O 1
ATOM 1549 N N . ARG B 1 33 ? 11.57 12.328 9.453 1 85.38 33 ARG B N 1
ATOM 1550 C CA . ARG B 1 33 ? 12.414 11.164 9.195 1 85.38 33 ARG B CA 1
ATOM 1551 C C . ARG B 1 33 ? 12.914 11.156 7.754 1 85.38 33 ARG B C 1
ATOM 1553 O O . ARG B 1 33 ? 14.086 10.875 7.496 1 85.38 33 ARG B O 1
ATOM 1560 N N . LYS B 1 34 ? 12.031 11.453 6.836 1 81.75 34 LYS B N 1
ATOM 1561 C CA . LYS B 1 34 ? 12.43 11.562 5.438 1 81.75 34 LYS B CA 1
ATOM 1562 C C . LYS B 1 34 ? 13.391 12.727 5.223 1 81.75 34 LYS B C 1
ATOM 1564 O O . LYS B 1 34 ? 14.398 12.586 4.531 1 81.75 34 LYS B O 1
ATOM 1569 N N . GLN B 1 35 ? 13.086 13.82 5.797 1 86.12 35 GLN B N 1
ATOM 1570 C CA . GLN B 1 35 ? 13.883 15.031 5.66 1 86.12 35 GLN B CA 1
ATOM 1571 C C . GLN B 1 35 ? 15.305 14.82 6.172 1 86.12 35 GLN B C 1
ATOM 1573 O O . GLN B 1 35 ? 16.266 15.328 5.582 1 86.12 35 GLN B O 1
ATOM 1578 N N . GLU B 1 36 ? 15.453 13.93 7.219 1 87 36 GLU B N 1
ATOM 1579 C CA . GLU B 1 36 ? 16.75 13.688 7.859 1 87 36 GLU B CA 1
ATOM 1580 C C . GLU B 1 36 ? 17.469 12.516 7.211 1 87 36 GLU B C 1
ATOM 1582 O O . GLU B 1 36 ? 18.578 12.164 7.621 1 87 36 GLU B O 1
ATOM 1587 N N . GLY B 1 37 ? 16.812 11.852 6.316 1 84.06 37 GLY B N 1
ATOM 1588 C CA . GLY B 1 37 ? 17.469 10.781 5.582 1 84.06 37 GLY B CA 1
ATOM 1589 C C . GLY B 1 37 ? 17.297 9.422 6.234 1 84.06 37 GLY B C 1
ATOM 1590 O O . GLY B 1 37 ? 17.938 8.445 5.824 1 84.06 37 GLY B O 1
ATOM 1591 N N . ALA B 1 38 ? 16.531 9.383 7.277 1 80.56 38 ALA B N 1
ATOM 1592 C CA . ALA B 1 38 ? 16.281 8.102 7.938 1 80.56 38 ALA B CA 1
ATOM 1593 C C . ALA B 1 38 ? 15.477 7.172 7.031 1 80.56 38 ALA B C 1
ATOM 1595 O O . ALA B 1 38 ? 15.609 5.949 7.121 1 80.56 38 ALA B O 1
ATOM 1596 N N . ASN B 1 39 ? 14.664 7.73 6.207 1 84.12 39 ASN B N 1
ATOM 1597 C CA . ASN B 1 39 ? 13.914 6.984 5.203 1 84.12 39 ASN B CA 1
ATOM 1598 C C . ASN B 1 39 ? 14.102 7.57 3.809 1 84.12 39 ASN B C 1
ATOM 1600 O O . ASN B 1 39 ? 14.18 8.789 3.65 1 84.12 39 ASN B O 1
ATOM 1604 N N . GLY B 1 40 ? 14.133 6.645 2.885 1 78.75 40 GLY B N 1
ATOM 1605 C CA . GLY B 1 40 ? 14.398 7.055 1.515 1 78.75 40 GLY B CA 1
ATOM 1606 C C . GLY B 1 40 ? 13.172 7.594 0.806 1 78.75 40 GLY B C 1
ATOM 1607 O O . GLY B 1 40 ? 13.281 8.242 -0.237 1 78.75 40 GLY B O 1
ATOM 1608 N N . SER B 1 41 ? 12.062 7.363 1.342 1 81.25 41 SER B N 1
ATOM 1609 C CA . SER B 1 41 ? 10.805 7.793 0.737 1 81.25 41 SER B CA 1
ATOM 1610 C C . SER B 1 41 ? 9.859 8.367 1.784 1 81.25 41 SER B C 1
ATOM 1612 O O . SER B 1 41 ? 10.008 8.102 2.979 1 81.25 41 SER B O 1
ATOM 1614 N N . TYR B 1 42 ? 8.914 9.227 1.419 1 85 42 TYR B N 1
ATOM 1615 C CA . TYR B 1 42 ? 7.898 9.75 2.326 1 85 42 TYR B CA 1
ATOM 1616 C C . TYR B 1 42 ? 7.07 8.617 2.92 1 85 42 TYR B C 1
ATOM 1618 O O . TYR B 1 42 ? 6.75 8.633 4.109 1 85 42 TYR B O 1
ATOM 1626 N N . LEU B 1 43 ? 6.82 7.648 2.074 1 83.62 43 LEU B N 1
ATOM 1627 C CA . LEU B 1 43 ? 6.031 6.508 2.529 1 83.62 43 LEU B CA 1
ATOM 1628 C C . LEU B 1 43 ? 6.746 5.773 3.66 1 83.62 43 LEU B C 1
ATOM 1630 O O . LEU B 1 43 ? 6.125 5.41 4.66 1 83.62 43 LEU B O 1
ATOM 1634 N N . GLY B 1 44 ? 7.992 5.523 3.467 1 84.75 44 GLY B N 1
ATOM 1635 C CA . GLY B 1 44 ? 8.766 4.895 4.527 1 84.75 44 GLY B CA 1
ATOM 1636 C C . GLY B 1 44 ? 8.727 5.672 5.832 1 84.75 44 GLY B C 1
ATOM 1637 O O . GLY B 1 44 ? 8.648 5.078 6.91 1 84.75 44 GLY B O 1
ATOM 1638 N N . GLY B 1 45 ? 8.789 6.93 5.723 1 84.38 45 GLY B N 1
ATOM 1639 C CA . GLY B 1 45 ? 8.711 7.789 6.891 1 84.38 45 GLY B CA 1
ATOM 1640 C C . GLY B 1 45 ? 7.352 7.75 7.566 1 84.38 45 GLY B C 1
ATOM 1641 O O . GLY B 1 45 ? 7.262 7.637 8.789 1 84.38 45 GLY B O 1
ATOM 1642 N N . LEU B 1 46 ? 6.332 7.816 6.734 1 85.69 46 LEU B N 1
ATOM 1643 C CA . LEU B 1 46 ? 4.969 7.828 7.25 1 85.69 46 LEU B CA 1
ATOM 1644 C C . LEU B 1 46 ? 4.641 6.516 7.953 1 85.69 46 LEU B C 1
ATOM 1646 O O . LEU B 1 46 ? 3.906 6.5 8.945 1 85.69 46 LEU B O 1
ATOM 1650 N N . LEU B 1 47 ? 5.262 5.508 7.445 1 89.62 47 LEU B N 1
ATOM 1651 C CA . LEU B 1 47 ? 5.031 4.195 8.039 1 89.62 47 LEU B CA 1
ATOM 1652 C C . LEU B 1 47 ? 5.965 3.963 9.219 1 89.62 47 LEU B C 1
ATOM 1654 O O . LEU B 1 47 ? 5.805 2.994 9.969 1 89.62 47 LEU B O 1
ATOM 1658 N N . LYS B 1 48 ? 6.949 4.828 9.406 1 90.5 48 LYS B N 1
ATOM 1659 C CA . LYS B 1 48 ? 7.988 4.676 10.414 1 90.5 48 LYS B CA 1
ATOM 1660 C C . LYS B 1 48 ? 8.648 3.307 10.32 1 90.5 48 LYS B C 1
ATOM 1662 O O . LYS B 1 48 ? 8.82 2.623 11.336 1 90.5 48 LYS B O 1
ATOM 1667 N N . ALA B 1 49 ? 8.922 2.93 9.117 1 92.94 49 ALA B N 1
ATOM 1668 C CA . ALA B 1 49 ? 9.492 1.61 8.859 1 92.94 49 ALA B CA 1
ATOM 1669 C C . ALA B 1 49 ? 10.953 1.55 9.305 1 92.94 49 ALA B C 1
ATOM 1671 O O . ALA B 1 49 ? 11.703 2.514 9.133 1 92.94 49 ALA B O 1
ATOM 1672 N N . SER B 1 50 ? 11.305 0.494 9.922 1 94 50 SER B N 1
ATOM 1673 C CA . SER B 1 50 ? 12.688 0.182 10.266 1 94 50 SER B CA 1
ATOM 1674 C C . SER B 1 50 ? 13.078 -1.212 9.781 1 94 50 SER B C 1
ATOM 1676 O O . SER B 1 50 ? 12.281 -2.148 9.875 1 94 50 SER B O 1
ATOM 1678 N N . SER B 1 51 ? 14.234 -1.302 9.242 1 95 51 SER B N 1
ATOM 1679 C CA . SER B 1 51 ? 14.664 -2.584 8.695 1 95 51 SER B CA 1
ATOM 1680 C C . SER B 1 51 ? 16 -3.016 9.281 1 95 51 SER B C 1
ATOM 1682 O O . SER B 1 51 ? 16.844 -2.174 9.609 1 95 51 SER B O 1
ATOM 1684 N N . THR B 1 52 ? 16.125 -4.301 9.445 1 95.69 52 THR B N 1
ATOM 1685 C CA . THR B 1 52 ? 17.359 -4.938 9.875 1 95.69 52 THR B CA 1
ATOM 1686 C C . THR B 1 52 ? 17.688 -6.145 9 1 95.69 52 THR B C 1
ATOM 1688 O O . THR B 1 52 ? 16.797 -6.961 8.719 1 95.69 52 THR B O 1
ATOM 1691 N N . PHE B 1 53 ? 18.922 -6.219 8.594 1 95.69 53 PHE B N 1
ATOM 1692 C CA . PHE B 1 53 ? 19.375 -7.363 7.82 1 95.69 53 PHE B CA 1
ATOM 1693 C C . PHE B 1 53 ? 20.156 -8.336 8.703 1 95.69 53 PHE B C 1
ATOM 1695 O O . PHE B 1 53 ? 21.125 -7.945 9.352 1 95.69 53 PHE B O 1
ATOM 1702 N N . LYS B 1 54 ? 19.656 -9.477 8.695 1 94.75 54 LYS B N 1
ATOM 1703 C CA . LYS B 1 54 ? 20.344 -10.547 9.406 1 94.75 54 LYS B CA 1
ATOM 1704 C C . LYS B 1 54 ? 21.266 -11.32 8.469 1 94.75 54 LYS B C 1
ATOM 1706 O O . LYS B 1 54 ? 20.828 -12.234 7.77 1 94.75 54 LYS B O 1
ATOM 1711 N N . GLU B 1 55 ? 22.5 -11.086 8.539 1 91.31 55 GLU B N 1
ATOM 1712 C CA . GLU B 1 55 ? 23.5 -11.617 7.617 1 91.31 55 GLU B CA 1
ATOM 1713 C C . GLU B 1 55 ? 23.547 -13.141 7.672 1 91.31 55 GLU B C 1
ATOM 1715 O O . GLU B 1 55 ? 23.594 -13.805 6.633 1 91.31 55 GLU B O 1
ATOM 1720 N N . GLU B 1 56 ? 23.531 -13.648 8.859 1 90.19 56 GLU B N 1
ATOM 1721 C CA . GLU B 1 56 ? 23.672 -15.094 9.039 1 90.19 56 GLU B CA 1
ATOM 1722 C C . GLU B 1 56 ? 22.5 -15.844 8.398 1 90.19 56 GLU B C 1
ATOM 1724 O O . GLU B 1 56 ? 22.688 -16.906 7.809 1 90.19 56 GLU B O 1
ATOM 1729 N N . GLU B 1 57 ? 21.344 -15.266 8.414 1 90.25 57 GLU B N 1
ATOM 1730 C CA . GLU B 1 57 ? 20.141 -15.922 7.902 1 90.25 57 GLU B CA 1
ATOM 1731 C C . GLU B 1 57 ? 19.812 -15.445 6.492 1 90.25 57 GLU B C 1
ATOM 1733 O O . GLU B 1 57 ? 18.922 -16 5.832 1 90.25 57 GLU B O 1
ATOM 1738 N N . GLN B 1 58 ? 20.5 -14.414 6.055 1 92.25 58 GLN B N 1
ATOM 1739 C CA . GLN B 1 58 ? 20.219 -13.781 4.77 1 92.25 58 GLN B CA 1
ATOM 1740 C C . GLN B 1 58 ? 18.75 -13.344 4.68 1 92.25 58 GLN B C 1
ATOM 1742 O O . GLN B 1 58 ? 18.078 -13.609 3.68 1 92.25 58 GLN B O 1
ATOM 1747 N N . GLN B 1 59 ? 18.312 -12.852 5.824 1 96.38 59 GLN B N 1
ATOM 1748 C CA . GLN B 1 59 ? 16.938 -12.375 5.949 1 96.38 59 GLN B CA 1
ATOM 1749 C C . GLN B 1 59 ? 16.906 -10.891 6.297 1 96.38 59 GLN B C 1
ATOM 1751 O O . GLN B 1 59 ? 17.781 -10.383 6.996 1 96.38 59 GLN B O 1
ATOM 1756 N N . LEU B 1 60 ? 15.93 -10.266 5.762 1 97.88 60 LEU B N 1
ATOM 1757 C CA . LEU B 1 60 ? 15.656 -8.883 6.16 1 97.88 60 LEU B CA 1
ATOM 1758 C C . LEU B 1 60 ? 14.344 -8.797 6.93 1 97.88 60 LEU B C 1
ATOM 1760 O O . LEU B 1 60 ? 13.336 -9.383 6.523 1 97.88 60 LEU B O 1
ATOM 1764 N N . GLU B 1 61 ? 14.422 -8.109 8.023 1 98.19 61 GLU B N 1
ATOM 1765 C CA . GLU B 1 61 ? 13.242 -7.832 8.836 1 98.19 61 GLU B CA 1
ATOM 1766 C C . GLU B 1 61 ? 12.859 -6.355 8.766 1 98.19 61 GLU B C 1
ATOM 1768 O O . GLU B 1 61 ? 13.703 -5.48 8.961 1 98.19 61 GLU B O 1
ATOM 1773 N N . MET B 1 62 ? 11.672 -6.109 8.445 1 97.69 62 MET B N 1
ATOM 1774 C CA . MET B 1 62 ? 11.148 -4.746 8.453 1 97.69 62 MET B CA 1
ATOM 1775 C C . MET B 1 62 ? 9.938 -4.641 9.375 1 97.69 62 MET B C 1
ATOM 1777 O O . MET B 1 62 ? 9.039 -5.48 9.32 1 97.69 62 MET B O 1
ATOM 1781 N N . VAL B 1 63 ? 9.914 -3.59 10.188 1 97.81 63 VAL B N 1
ATOM 1782 C CA . VAL B 1 63 ? 8.867 -3.424 11.195 1 97.81 63 VAL B CA 1
ATOM 1783 C C . VAL B 1 63 ? 8.195 -2.064 11.016 1 97.81 63 VAL B C 1
ATOM 1785 O O . VAL B 1 63 ? 8.867 -1.059 10.781 1 97.81 63 VAL B O 1
ATOM 1788 N N . ILE B 1 64 ? 6.879 -2.076 11.125 1 96.19 64 ILE B N 1
ATOM 1789 C CA . ILE B 1 64 ? 6.133 -0.828 11.219 1 96.19 64 ILE B CA 1
ATOM 1790 C C . ILE B 1 64 ? 5.242 -0.847 12.461 1 96.19 64 ILE B C 1
ATOM 1792 O O . ILE B 1 64 ? 4.684 -1.887 12.812 1 96.19 64 ILE B O 1
ATOM 1796 N N . PRO B 1 65 ? 5.188 0.239 13.148 1 95 65 PRO B N 1
ATOM 1797 C CA . PRO B 1 65 ? 4.289 0.315 14.297 1 95 65 PRO B CA 1
ATOM 1798 C C . PRO B 1 65 ? 2.826 0.492 13.898 1 95 65 PRO B C 1
ATOM 1800 O O . PRO B 1 65 ? 2.537 1.083 12.852 1 95 65 PRO B O 1
ATOM 1803 N N . ALA B 1 66 ? 1.934 -0.065 14.758 1 92.19 66 ALA B N 1
ATOM 1804 C CA . ALA B 1 66 ? 0.507 0.188 14.57 1 92.19 66 ALA B CA 1
ATOM 1805 C C . ALA B 1 66 ? 0.166 1.647 14.859 1 92.19 66 ALA B C 1
ATOM 1807 O O . ALA B 1 66 ? 0.694 2.242 15.797 1 92.19 66 ALA B O 1
ATOM 1808 N N . ASN B 1 67 ? -0.654 2.219 14.047 1 86.38 67 ASN B N 1
ATOM 1809 C CA . ASN B 1 67 ? -1.208 3.557 14.234 1 86.38 67 ASN B CA 1
ATOM 1810 C C . ASN B 1 67 ? -2.475 3.758 13.406 1 86.38 67 ASN B C 1
ATOM 1812 O O . ASN B 1 67 ? -2.766 2.971 12.5 1 86.38 67 ASN B O 1
ATOM 1816 N N . PRO B 1 68 ? -3.217 4.75 13.688 1 85.06 68 PRO B N 1
ATOM 1817 C CA . PRO B 1 68 ? -4.492 4.957 13 1 85.06 68 PRO B CA 1
ATOM 1818 C C . PRO B 1 68 ? -4.316 5.195 11.5 1 85.06 68 PRO B C 1
ATOM 1820 O O . PRO B 1 68 ? -5.223 4.906 10.711 1 85.06 68 PRO B O 1
ATOM 1823 N N . ILE B 1 69 ? -3.186 5.633 11.078 1 85.62 69 ILE B N 1
ATOM 1824 C CA . ILE B 1 69 ? -2.934 5.977 9.68 1 85.62 69 ILE B CA 1
ATOM 1825 C C . ILE B 1 69 ? -3.014 4.719 8.82 1 85.62 69 ILE B C 1
ATOM 1827 O O . ILE B 1 69 ? -3.498 4.766 7.688 1 85.62 69 ILE B O 1
ATOM 1831 N N . ILE B 1 70 ? -2.588 3.588 9.367 1 90.12 70 ILE B N 1
ATOM 1832 C CA . ILE B 1 70 ? -2.426 2.404 8.523 1 90.12 70 ILE B CA 1
ATOM 1833 C C . ILE B 1 70 ? -3.641 1.493 8.68 1 90.12 70 ILE B C 1
ATOM 1835 O O . ILE B 1 70 ? -3.688 0.406 8.102 1 90.12 70 ILE B O 1
ATOM 1839 N N . GLN B 1 71 ? -4.617 1.918 9.438 1 86.62 71 GLN B N 1
ATOM 1840 C CA . GLN B 1 71 ? -5.766 1.063 9.719 1 86.62 71 GLN B CA 1
ATOM 1841 C C . GLN B 1 71 ? -6.898 1.323 8.727 1 86.62 71 GLN B C 1
ATOM 1843 O O . GLN B 1 71 ? -7.051 2.439 8.234 1 86.62 71 GLN B O 1
ATOM 1848 N N . ASN B 1 72 ? -7.66 0.277 8.477 1 82.69 72 ASN B N 1
ATOM 1849 C CA . ASN B 1 72 ? -8.859 0.419 7.664 1 82.69 72 ASN B CA 1
ATOM 1850 C C . ASN B 1 72 ? -10.086 0.734 8.523 1 82.69 72 ASN B C 1
ATOM 1852 O O . ASN B 1 72 ? -9.953 1.115 9.688 1 82.69 72 ASN B O 1
ATOM 1856 N N . SER B 1 73 ? -11.266 0.71 7.871 1 76.31 73 SER B N 1
ATOM 1857 C CA . SER B 1 73 ? -12.492 1.096 8.562 1 76.31 73 SER B CA 1
ATOM 1858 C C . SER B 1 73 ? -12.875 0.067 9.625 1 76.31 73 SER B C 1
ATOM 1860 O O . SER B 1 73 ? -13.719 0.338 10.484 1 76.31 73 SER B O 1
ATOM 1862 N N . LEU B 1 74 ? -12.25 -1.146 9.617 1 78.19 74 LEU B N 1
ATOM 1863 C CA . LEU B 1 74 ? -12.508 -2.191 10.602 1 78.19 74 LEU B CA 1
ATOM 1864 C C . LEU B 1 74 ? -11.469 -2.15 11.727 1 78.19 74 LEU B C 1
ATOM 1866 O O . LEU B 1 74 ? -11.406 -3.064 12.555 1 78.19 74 LEU B O 1
ATOM 1870 N N . ASN B 1 75 ? -10.57 -1.198 11.68 1 83.12 75 ASN B N 1
ATOM 1871 C CA . ASN B 1 75 ? -9.531 -0.981 12.68 1 83.12 75 ASN B CA 1
ATOM 1872 C C . ASN B 1 75 ? -8.484 -2.086 12.648 1 83.12 75 ASN B C 1
ATOM 1874 O O . ASN B 1 75 ? -7.98 -2.506 13.695 1 83.12 75 ASN B O 1
ATOM 1878 N N . ILE B 1 76 ? -8.312 -2.654 11.586 1 89.81 76 ILE B N 1
ATOM 1879 C CA . ILE B 1 76 ? -7.195 -3.549 11.312 1 89.81 76 ILE B CA 1
ATOM 1880 C C . ILE B 1 76 ? -6.301 -2.943 10.234 1 89.81 76 ILE B C 1
ATOM 1882 O O . ILE B 1 76 ? -6.691 -1.994 9.555 1 89.81 76 ILE B O 1
ATOM 1886 N N . VAL B 1 77 ? -5.129 -3.479 10.102 1 92.81 77 VAL B N 1
ATOM 1887 C CA . VAL B 1 77 ? -4.219 -2.93 9.102 1 92.81 77 VAL B CA 1
ATOM 1888 C C . VAL B 1 77 ? -4.816 -3.088 7.711 1 92.81 77 VAL B C 1
ATOM 1890 O O . VAL B 1 77 ? -5.371 -4.141 7.383 1 92.81 77 VAL B O 1
ATOM 1893 N N . HIS B 1 78 ? -4.773 -2.023 6.969 1 92.12 78 HIS B N 1
ATOM 1894 C CA . HIS B 1 78 ? -5.23 -2.074 5.586 1 92.12 78 HIS B CA 1
ATOM 1895 C C . HIS B 1 78 ? -4.445 -3.107 4.781 1 92.12 78 HIS B C 1
ATOM 1897 O O . HIS B 1 78 ? -3.227 -3.209 4.918 1 92.12 78 HIS B O 1
ATOM 1903 N N . GLY B 1 79 ? -5.148 -3.91 3.963 1 93.06 79 GLY B N 1
ATOM 1904 C CA . GLY B 1 79 ? -4.484 -4.871 3.096 1 93.06 79 GLY B CA 1
ATOM 1905 C C . GLY B 1 79 ? -3.416 -4.246 2.221 1 93.06 79 GLY B C 1
ATOM 1906 O O . GLY B 1 79 ? -2.369 -4.852 1.982 1 93.06 79 GLY B O 1
ATOM 1907 N N . GLY B 1 80 ? -3.707 -3.096 1.731 1 93.38 80 GLY B N 1
ATOM 1908 C CA . GLY B 1 80 ? -2.738 -2.377 0.921 1 93.38 80 GLY B CA 1
ATOM 1909 C C . GLY B 1 80 ? -1.481 -2 1.685 1 93.38 80 GLY B C 1
ATOM 1910 O O . GLY B 1 80 ? -0.384 -1.999 1.124 1 93.38 80 GLY B O 1
ATOM 1911 N N . ILE B 1 81 ? -1.611 -1.664 2.93 1 94.31 81 ILE B N 1
ATOM 1912 C CA . ILE B 1 81 ? -0.462 -1.345 3.77 1 94.31 81 ILE B CA 1
ATOM 1913 C C . ILE B 1 81 ? 0.366 -2.605 4.012 1 94.31 81 ILE B C 1
ATOM 1915 O O . ILE B 1 81 ? 1.599 -2.561 3.982 1 94.31 81 ILE B O 1
ATOM 1919 N N . THR B 1 82 ? -0.343 -3.688 4.289 1 97 82 THR B N 1
ATOM 1920 C CA . THR B 1 82 ? 0.355 -4.965 4.398 1 97 82 THR B CA 1
ATOM 1921 C C . THR B 1 82 ? 1.146 -5.258 3.125 1 97 82 THR B C 1
ATOM 1923 O O . THR B 1 82 ? 2.314 -5.645 3.191 1 97 82 THR B O 1
ATOM 1926 N N . ALA B 1 83 ? 0.538 -5.047 2.006 1 96.69 83 ALA B N 1
ATOM 1927 C CA . ALA B 1 83 ? 1.214 -5.23 0.723 1 96.69 83 ALA B CA 1
ATOM 1928 C C . ALA B 1 83 ? 2.426 -4.312 0.605 1 96.69 83 ALA B C 1
ATOM 1930 O O . ALA B 1 83 ? 3.48 -4.727 0.114 1 96.69 83 ALA B O 1
ATOM 1931 N N . THR B 1 84 ? 2.252 -3.1 1 1 95.06 84 THR B N 1
ATOM 1932 C CA . THR B 1 84 ? 3.33 -2.117 0.945 1 95.06 84 THR B CA 1
ATOM 1933 C C . THR B 1 84 ? 4.504 -2.553 1.815 1 95.06 84 THR B C 1
ATOM 1935 O O . THR B 1 84 ? 5.66 -2.461 1.397 1 95.06 84 THR B O 1
ATOM 1938 N N . LEU B 1 85 ? 4.195 -2.996 3.021 1 96.62 85 LEU B N 1
ATOM 1939 C CA . LEU B 1 85 ? 5.223 -3.494 3.928 1 96.62 85 LEU B CA 1
ATOM 1940 C C . LEU B 1 85 ? 5.992 -4.652 3.295 1 96.62 85 LEU B C 1
ATOM 1942 O O . LEU B 1 85 ? 7.223 -4.652 3.289 1 96.62 85 LEU B O 1
ATOM 1946 N N . ILE B 1 86 ? 5.273 -5.531 2.725 1 97.62 86 ILE B N 1
ATOM 1947 C CA . ILE B 1 86 ? 5.863 -6.723 2.123 1 97.62 86 ILE B CA 1
ATOM 1948 C C . ILE B 1 86 ? 6.73 -6.328 0.931 1 97.62 86 ILE B C 1
ATOM 1950 O O . ILE B 1 86 ? 7.887 -6.738 0.834 1 97.62 86 ILE B O 1
ATOM 1954 N N . ASP B 1 87 ? 6.18 -5.562 0.058 1 96.38 87 ASP B N 1
ATOM 1955 C CA . ASP B 1 87 ? 6.891 -5.098 -1.127 1 96.38 87 ASP B CA 1
ATOM 1956 C C . ASP B 1 87 ? 8.164 -4.344 -0.744 1 96.38 87 ASP B C 1
ATOM 1958 O O . ASP B 1 87 ? 9.227 -4.578 -1.317 1 96.38 87 ASP B O 1
ATOM 1962 N N . SER B 1 88 ? 8.039 -3.455 0.2 1 94.94 88 SER B N 1
ATOM 1963 C CA . SER B 1 88 ? 9.18 -2.662 0.645 1 94.94 88 SER B CA 1
ATOM 1964 C C . SER B 1 88 ? 10.266 -3.547 1.247 1 94.94 88 SER B C 1
ATOM 1966 O O . SER B 1 88 ? 11.453 -3.354 0.976 1 94.94 88 SER B O 1
ATOM 1968 N N . ALA B 1 89 ? 9.844 -4.473 2.092 1 96.69 89 ALA B N 1
ATOM 1969 C CA . ALA B 1 89 ? 10.805 -5.363 2.734 1 96.69 89 ALA B CA 1
ATOM 1970 C C . ALA B 1 89 ? 11.547 -6.207 1.701 1 96.69 89 ALA B C 1
ATOM 1972 O O . ALA B 1 89 ? 12.781 -6.285 1.722 1 96.69 89 ALA B O 1
ATOM 1973 N N . MET B 1 90 ? 10.789 -6.812 0.832 1 96.75 90 MET B N 1
ATOM 1974 C CA . MET B 1 90 ? 11.414 -7.645 -0.193 1 96.75 90 MET B CA 1
ATOM 1975 C C . MET B 1 90 ? 12.281 -6.805 -1.127 1 96.75 90 MET B C 1
ATOM 1977 O O . MET B 1 90 ? 13.375 -7.219 -1.503 1 96.75 90 MET B O 1
ATOM 1981 N N . GLY B 1 91 ? 11.75 -5.688 -1.547 1 94 91 GLY B N 1
ATOM 1982 C CA . GLY B 1 91 ? 12.547 -4.785 -2.367 1 94 91 GLY B CA 1
ATOM 1983 C C . GLY B 1 91 ? 13.859 -4.391 -1.719 1 94 91 GLY B C 1
ATOM 1984 O O . GLY B 1 91 ? 14.906 -4.375 -2.377 1 94 91 GLY B O 1
ATOM 1985 N N . THR B 1 92 ? 13.828 -4.043 -0.476 1 93.38 92 THR B N 1
ATOM 1986 C CA . THR B 1 92 ? 15.031 -3.672 0.268 1 93.38 92 THR B CA 1
ATOM 1987 C C . THR B 1 92 ? 16.016 -4.836 0.32 1 93.38 92 THR B C 1
ATOM 1989 O O . THR B 1 92 ? 17.219 -4.645 0.156 1 93.38 92 THR B O 1
ATOM 1992 N N . LEU B 1 93 ? 15.484 -6.012 0.579 1 95.94 93 LEU B N 1
ATOM 1993 C CA . LEU B 1 93 ? 16.328 -7.203 0.575 1 95.94 93 LEU B CA 1
ATOM 1994 C C . LEU B 1 93 ? 17.031 -7.375 -0.771 1 95.94 93 LEU B C 1
ATOM 1996 O O . LEU B 1 93 ? 18.234 -7.59 -0.824 1 95.94 93 LEU B O 1
ATOM 2000 N N . VAL B 1 94 ? 16.266 -7.266 -1.805 1 94.94 94 VAL B N 1
ATOM 2001 C CA . VAL B 1 94 ? 16.781 -7.445 -3.156 1 94.94 94 VAL B CA 1
ATOM 2002 C C . VAL B 1 94 ? 17.875 -6.406 -3.436 1 94.94 94 VAL B C 1
ATOM 2004 O O . VAL B 1 94 ? 18.922 -6.734 -3.98 1 94.94 94 VAL B O 1
ATOM 2007 N N . HIS B 1 95 ? 17.625 -5.199 -3.055 1 90.62 95 HIS B N 1
ATOM 2008 C CA . HIS B 1 95 ? 18.594 -4.141 -3.275 1 90.62 95 HIS B CA 1
ATOM 2009 C C . HIS B 1 95 ? 19.875 -4.395 -2.479 1 90.62 95 HIS B C 1
ATOM 2011 O O . HIS B 1 95 ? 20.969 -4.031 -2.918 1 90.62 95 HIS B O 1
ATOM 2017 N N . ARG B 1 96 ? 19.688 -5.008 -1.345 1 90.31 96 ARG B N 1
ATOM 2018 C CA . ARG B 1 96 ? 20.844 -5.316 -0.494 1 90.31 96 ARG B CA 1
ATOM 2019 C C . ARG B 1 96 ? 21.719 -6.383 -1.13 1 90.31 96 ARG B C 1
ATOM 2021 O O . ARG B 1 96 ? 22.938 -6.355 -0.979 1 90.31 96 ARG B O 1
ATOM 2028 N N . ILE B 1 97 ? 21.172 -7.238 -1.814 1 89 97 ILE B N 1
ATOM 2029 C CA . ILE B 1 97 ? 21.922 -8.398 -2.287 1 89 97 ILE B CA 1
ATOM 2030 C C . ILE B 1 97 ? 22.438 -8.133 -3.697 1 89 97 ILE B C 1
ATOM 2032 O O . ILE B 1 97 ? 23.375 -8.789 -4.156 1 89 97 ILE B O 1
ATOM 2036 N N . LEU B 1 98 ? 21.828 -7.242 -4.41 1 88.75 98 LEU B N 1
ATOM 2037 C CA . LEU B 1 98 ? 22.219 -6.941 -5.781 1 88.75 98 LEU B CA 1
ATOM 2038 C C . LEU B 1 98 ? 23.453 -6.047 -5.805 1 88.75 98 LEU B C 1
ATOM 2040 O O . LEU B 1 98 ? 23.719 -5.312 -4.848 1 88.75 98 LEU B O 1
ATOM 2044 N N . ALA B 1 99 ? 24.203 -6.168 -6.957 1 82.88 99 ALA B N 1
ATOM 2045 C CA . ALA B 1 99 ? 25.359 -5.309 -7.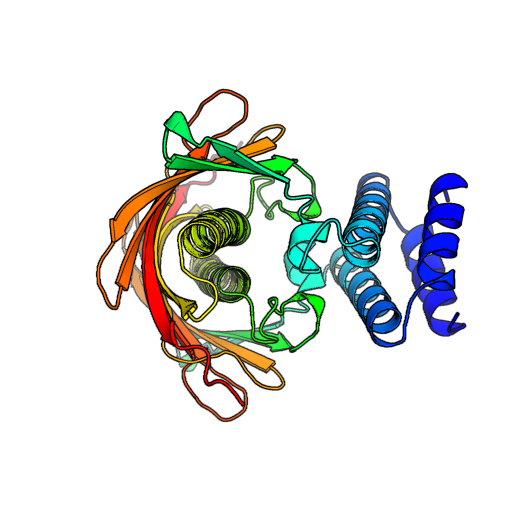191 1 82.88 99 ALA B CA 1
ATOM 2046 C C . ALA B 1 99 ? 24.922 -3.873 -7.48 1 82.88 99 ALA B C 1
ATOM 2048 O O . ALA B 1 99 ? 23.766 -3.617 -7.77 1 82.88 99 ALA B O 1
ATOM 2049 N N . ASP B 1 100 ? 25.844 -2.951 -7.438 1 84.38 100 ASP B N 1
ATOM 2050 C CA . ASP B 1 100 ? 25.562 -1.523 -7.539 1 84.38 100 ASP B CA 1
ATOM 2051 C C . ASP B 1 100 ? 25.219 -1.135 -8.977 1 84.38 100 ASP B C 1
ATOM 2053 O O . ASP B 1 100 ? 24.594 -0.094 -9.211 1 84.38 100 ASP B O 1
ATOM 2057 N N . ASP B 1 101 ? 25.594 -1.943 -9.883 1 86.81 101 ASP B N 1
ATOM 2058 C CA . ASP B 1 101 ? 25.422 -1.567 -11.281 1 86.81 101 ASP B CA 1
ATOM 2059 C C . ASP B 1 101 ? 24.078 -2.059 -11.82 1 86.81 101 ASP B C 1
ATOM 2061 O O . ASP B 1 101 ? 23.812 -1.943 -13.016 1 86.81 101 ASP B O 1
ATOM 2065 N N . VAL B 1 102 ? 23.328 -2.689 -10.898 1 86.81 102 VAL B N 1
ATOM 2066 C CA . VAL B 1 102 ? 22.016 -3.137 -11.312 1 86.81 102 VAL B CA 1
ATOM 2067 C C . VAL B 1 102 ? 20.969 -2.672 -10.297 1 86.81 102 VAL B C 1
ATOM 2069 O O . VAL B 1 102 ? 21.312 -2.334 -9.156 1 86.81 102 VAL B O 1
ATOM 2072 N N . TYR B 1 103 ? 19.688 -2.516 -10.711 1 87.69 103 TYR B N 1
ATOM 2073 C CA . TYR B 1 103 ? 18.547 -2.305 -9.828 1 87.69 103 TYR B CA 1
ATOM 2074 C C . TYR B 1 103 ? 17.422 -3.27 -10.164 1 87.69 103 TYR B C 1
ATOM 2076 O O . TYR B 1 103 ? 17.5 -4.027 -11.133 1 87.69 103 TYR B O 1
ATOM 2084 N N . ALA B 1 104 ? 16.484 -3.357 -9.273 1 90.75 104 ALA B N 1
ATOM 2085 C CA . ALA B 1 104 ? 15.406 -4.312 -9.477 1 90.75 104 ALA B CA 1
ATOM 2086 C C . ALA B 1 104 ? 14.047 -3.627 -9.359 1 90.75 104 ALA B C 1
ATOM 2088 O O . ALA B 1 104 ? 13.898 -2.65 -8.617 1 90.75 104 ALA B O 1
ATOM 2089 N N . VAL B 1 105 ? 13.117 -4.098 -10.156 1 92.06 105 VAL B N 1
ATOM 2090 C CA . VAL B 1 105 ? 11.734 -3.643 -10.086 1 92.06 105 VAL B CA 1
ATOM 2091 C C . VAL B 1 105 ? 10.805 -4.84 -9.898 1 92.06 105 VAL B C 1
ATOM 2093 O O . VAL B 1 105 ? 11.055 -5.918 -10.438 1 92.06 105 VAL B O 1
ATOM 2096 N N . THR B 1 106 ? 9.75 -4.633 -9.141 1 95.12 106 THR B N 1
ATOM 2097 C CA . THR B 1 106 ? 8.789 -5.707 -8.906 1 95.12 106 THR B CA 1
ATOM 2098 C C . THR B 1 106 ? 8.055 -6.059 -10.203 1 95.12 106 THR B C 1
ATOM 2100 O O . THR B 1 106 ? 7.566 -5.172 -10.906 1 95.12 106 THR B O 1
ATOM 2103 N N . SER B 1 107 ? 8 -7.316 -10.531 1 97 107 SER B N 1
ATOM 2104 C CA . SER B 1 107 ? 7.27 -7.77 -11.711 1 97 107 SER B CA 1
ATOM 2105 C C . SER B 1 107 ? 5.938 -8.398 -11.328 1 97 107 SER B C 1
ATOM 2107 O O . SER B 1 107 ? 4.941 -8.242 -12.039 1 97 107 SER B O 1
ATOM 2109 N N . GLU B 1 108 ? 5.992 -9.109 -10.234 1 97.75 108 GLU B N 1
ATOM 2110 C CA . GLU B 1 108 ? 4.766 -9.734 -9.742 1 97.75 108 GLU B CA 1
ATOM 2111 C C . GLU B 1 108 ? 4.832 -9.969 -8.242 1 97.75 108 GLU B C 1
ATOM 2113 O O . GLU B 1 108 ? 5.91 -10.195 -7.688 1 97.75 108 GLU B O 1
ATOM 2118 N N . ILE B 1 109 ? 3.668 -9.938 -7.625 1 98.31 109 ILE B N 1
ATOM 2119 C CA . ILE B 1 109 ? 3.559 -10.234 -6.199 1 98.31 109 ILE B CA 1
ATOM 2120 C C . ILE B 1 109 ? 2.238 -10.945 -5.914 1 98.31 109 ILE B C 1
ATOM 2122 O O . ILE B 1 109 ? 1.209 -10.617 -6.508 1 98.31 109 ILE B O 1
ATOM 2126 N N . LYS B 1 110 ? 2.338 -11.953 -5.141 1 98.62 110 LYS B N 1
ATOM 2127 C CA . LYS B 1 110 ? 1.158 -12.641 -4.633 1 98.62 110 LYS B CA 1
ATOM 2128 C C . LYS B 1 110 ? 1.122 -12.625 -3.107 1 98.62 110 LYS B C 1
ATOM 2130 O O . LYS B 1 110 ? 2.113 -12.953 -2.451 1 98.62 110 LYS B O 1
ATOM 2135 N N . ILE B 1 111 ? -0.012 -12.242 -2.602 1 98.62 111 ILE B N 1
ATOM 2136 C CA . ILE B 1 111 ? -0.162 -12.164 -1.152 1 98.62 111 ILE B CA 1
ATOM 2137 C C . ILE B 1 111 ? -1.377 -12.977 -0.712 1 98.62 111 ILE B C 1
ATOM 2139 O O . ILE B 1 111 ? -2.459 -12.852 -1.293 1 98.62 111 ILE B O 1
ATOM 2143 N N . ASN B 1 112 ? -1.177 -13.789 0.225 1 98.56 112 ASN B N 1
ATOM 2144 C CA . ASN B 1 112 ? -2.256 -14.461 0.944 1 98.56 112 ASN B CA 1
ATOM 2145 C C . ASN B 1 112 ? -2.457 -13.867 2.334 1 98.56 112 ASN B C 1
ATOM 2147 O O . ASN B 1 112 ? -1.55 -13.906 3.168 1 98.56 112 ASN B O 1
ATOM 2151 N N . TYR B 1 113 ? -3.59 -13.297 2.543 1 97.81 113 TYR B N 1
ATOM 2152 C CA . TYR B 1 113 ? -3.938 -12.766 3.857 1 97.81 113 TYR B CA 1
ATOM 2153 C C . TYR B 1 113 ? -4.555 -13.852 4.738 1 97.81 113 TYR B C 1
ATOM 2155 O O . TYR B 1 113 ? -5.574 -14.438 4.379 1 97.81 113 TYR B O 1
ATOM 2163 N N . VAL B 1 114 ? -3.977 -14.062 5.934 1 96.25 114 VAL B N 1
ATOM 2164 C CA . VAL B 1 114 ? -4.324 -15.266 6.676 1 96.25 114 VAL B CA 1
ATOM 2165 C C . VAL B 1 114 ? -5.059 -14.891 7.961 1 96.25 114 VAL B C 1
ATOM 2167 O O . VAL B 1 114 ? -5.867 -15.672 8.469 1 96.25 114 VAL B O 1
ATOM 2170 N N . ALA B 1 115 ? -4.793 -13.758 8.508 1 96 115 ALA B N 1
ATOM 2171 C CA . ALA B 1 115 ? -5.438 -13.289 9.734 1 96 115 ALA B CA 1
ATOM 2172 C C . ALA B 1 115 ? -5.48 -11.766 9.789 1 96 115 ALA B C 1
ATOM 2174 O O . ALA B 1 115 ? -4.711 -11.094 9.102 1 96 115 ALA B O 1
ATOM 2175 N N . PRO B 1 116 ? -6.438 -11.219 10.57 1 94.69 116 PRO B N 1
ATOM 2176 C CA . PRO B 1 116 ? -6.477 -9.766 10.719 1 94.69 116 PRO B CA 1
ATOM 2177 C C . PRO B 1 116 ? -5.207 -9.203 11.352 1 94.69 116 PRO B C 1
ATOM 2179 O O . PRO B 1 116 ? -4.637 -9.82 12.25 1 94.69 116 PRO B O 1
ATOM 2182 N N . GLY B 1 117 ? -4.723 -8.086 10.828 1 95.12 117 GLY B N 1
ATOM 2183 C CA . GLY B 1 117 ? -3.572 -7.391 11.391 1 95.12 117 GLY B CA 1
ATOM 2184 C C . GLY B 1 117 ? -3.918 -6.543 12.602 1 95.12 117 GLY B C 1
ATOM 2185 O O . GLY B 1 117 ? -4.145 -5.34 12.477 1 95.12 117 GLY B O 1
ATOM 2186 N N . ILE B 1 118 ? -3.922 -7.141 13.758 1 94.94 118 ILE B N 1
ATOM 2187 C CA . ILE B 1 118 ? -4.172 -6.441 15.016 1 94.94 118 ILE B CA 1
ATOM 2188 C C . ILE B 1 118 ? -2.922 -6.488 15.891 1 94.94 118 ILE B C 1
ATOM 2190 O O . ILE B 1 118 ? -2.146 -7.441 15.82 1 94.94 118 ILE B O 1
ATOM 2194 N N . GLY B 1 119 ? -2.74 -5.367 16.672 1 94.31 119 GLY B N 1
ATOM 2195 C CA . GLY B 1 119 ? -1.596 -5.367 17.562 1 94.31 119 GLY B CA 1
ATOM 2196 C C . GLY B 1 119 ? -0.838 -4.055 17.562 1 94.31 119 GLY B C 1
ATOM 2197 O O . GLY B 1 119 ? -1.387 -3.014 17.188 1 94.31 119 GLY B O 1
ATOM 2198 N N . LYS B 1 120 ? 0.44 -4.172 18.031 1 95.19 120 LYS B N 1
ATOM 2199 C CA . LYS B 1 120 ? 1.213 -2.955 18.266 1 95.19 120 LYS B CA 1
ATOM 2200 C C . LYS B 1 120 ? 2.193 -2.699 17.125 1 95.19 120 LYS B C 1
ATOM 2202 O O . LYS B 1 120 ? 2.682 -1.578 16.953 1 95.1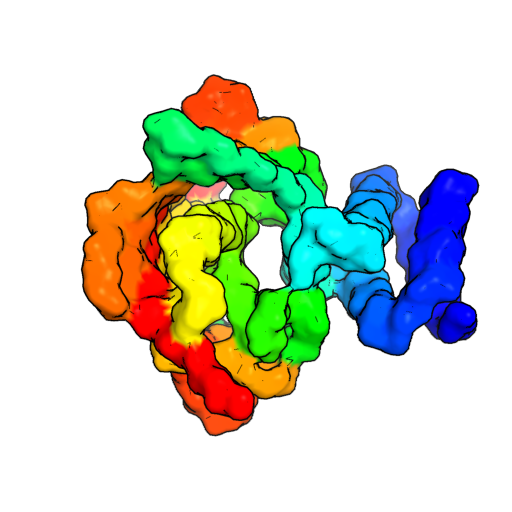9 120 LYS B O 1
ATOM 2207 N N . GLU B 1 121 ? 2.572 -3.748 16.531 1 97.25 121 GLU B N 1
ATOM 2208 C CA . GLU B 1 121 ? 3.486 -3.619 15.406 1 97.25 121 GLU B CA 1
ATOM 2209 C C . GLU B 1 121 ? 3.365 -4.809 14.461 1 97.25 121 GLU B C 1
ATOM 2211 O O . GLU B 1 121 ? 2.822 -5.852 14.828 1 97.25 121 GLU B O 1
ATOM 2216 N N . PHE B 1 122 ? 3.832 -4.676 13.289 1 98.06 122 PHE B N 1
ATOM 2217 C CA . PHE B 1 122 ? 3.826 -5.695 12.25 1 98.06 122 PHE B CA 1
ATOM 2218 C C . PHE B 1 122 ? 5.223 -5.895 11.672 1 98.06 122 PHE B C 1
ATOM 2220 O O . PHE B 1 122 ? 5.879 -4.926 11.273 1 98.06 122 PHE B O 1
ATOM 2227 N N . LYS B 1 123 ? 5.648 -7.105 11.711 1 98.5 123 LYS B N 1
ATOM 2228 C CA . LYS B 1 123 ? 6.996 -7.453 11.273 1 98.5 123 LYS B CA 1
ATOM 2229 C C . LYS B 1 123 ? 6.961 -8.32 10.016 1 98.5 123 LYS B C 1
ATOM 2231 O O . LYS B 1 123 ? 6.293 -9.352 9.992 1 98.5 123 LYS B O 1
ATOM 2236 N N . CYS B 1 124 ? 7.617 -7.871 9.039 1 98.69 124 CYS B N 1
ATOM 2237 C CA . CYS B 1 124 ? 7.781 -8.656 7.816 1 98.69 124 CYS B CA 1
ATOM 2238 C C . CYS B 1 124 ? 9.164 -9.289 7.758 1 98.69 124 CYS B C 1
ATOM 2240 O O . CYS B 1 124 ? 10.18 -8.586 7.801 1 98.69 124 CYS B O 1
ATOM 2242 N N . ILE B 1 125 ? 9.211 -10.57 7.691 1 98.62 125 ILE B N 1
ATOM 2243 C CA . ILE B 1 125 ? 10.453 -11.305 7.496 1 98.62 125 ILE B CA 1
ATOM 2244 C C . ILE B 1 125 ? 10.555 -11.773 6.047 1 98.62 125 ILE B C 1
ATOM 2246 O O . ILE B 1 125 ? 9.648 -12.438 5.539 1 98.62 125 ILE B O 1
ATOM 2250 N N . THR B 1 126 ? 11.625 -11.43 5.418 1 98.44 126 THR B N 1
ATOM 2251 C CA . THR B 1 126 ? 11.75 -11.75 4.004 1 98.44 126 THR B CA 1
ATOM 2252 C C . THR B 1 126 ? 13.047 -12.516 3.736 1 98.44 126 THR B C 1
ATOM 2254 O O . THR B 1 126 ? 14.039 -12.336 4.453 1 98.44 126 THR B O 1
ATOM 2257 N N . SER B 1 127 ? 12.992 -13.336 2.711 1 98 127 SER B N 1
ATOM 2258 C CA . SER B 1 127 ? 14.148 -14.102 2.26 1 98 127 SER B CA 1
ATOM 2259 C C . SER B 1 127 ? 14.102 -14.344 0.755 1 98 127 SER B C 1
ATOM 2261 O O . SER B 1 127 ? 13.055 -14.172 0.127 1 98 127 SER B O 1
ATOM 2263 N N . VAL B 1 128 ? 15.273 -14.75 0.26 1 97.5 128 VAL B N 1
ATOM 2264 C CA . VAL B 1 128 ? 15.367 -15.078 -1.158 1 97.5 128 VAL B CA 1
ATOM 2265 C C . VAL B 1 128 ? 15.086 -16.562 -1.365 1 97.5 128 VAL B C 1
ATOM 2267 O O . VAL B 1 128 ? 15.688 -17.422 -0.704 1 97.5 128 VAL B O 1
ATOM 2270 N N . ILE B 1 129 ? 14.148 -16.844 -2.23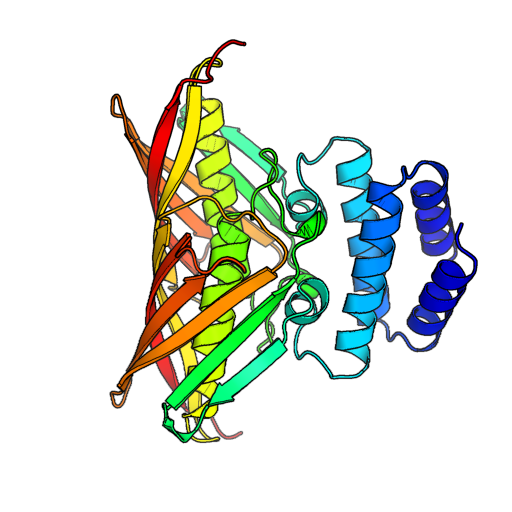4 1 97.62 129 ILE B N 1
ATOM 2271 C CA . ILE B 1 129 ? 13.875 -18.219 -2.629 1 97.62 129 ILE B CA 1
ATOM 2272 C C . ILE B 1 129 ? 14.844 -18.641 -3.73 1 97.62 129 ILE B C 1
ATOM 2274 O O . ILE B 1 129 ? 15.406 -19.75 -3.68 1 97.62 129 ILE B O 1
ATOM 2278 N N . HIS B 1 130 ? 15.008 -17.75 -4.695 1 96.88 130 HIS B N 1
ATOM 2279 C CA . HIS B 1 130 ? 15.852 -18.047 -5.844 1 96.88 130 HIS B CA 1
ATOM 2280 C C . HIS B 1 130 ? 16.391 -16.766 -6.484 1 96.88 130 HIS B C 1
ATOM 2282 O O . HIS B 1 130 ? 15.648 -15.805 -6.66 1 96.88 130 HIS B O 1
ATOM 2288 N N . LYS B 1 131 ? 17.609 -16.812 -6.801 1 95.06 131 LYS B N 1
ATOM 2289 C CA . LYS B 1 131 ? 18.25 -15.695 -7.5 1 95.06 131 LYS B CA 1
ATOM 2290 C C . LYS B 1 131 ? 18.781 -16.141 -8.859 1 95.06 131 LYS B C 1
ATOM 2292 O O . LYS B 1 131 ? 19.734 -16.922 -8.938 1 95.06 131 LYS B O 1
ATOM 2297 N N . GLY B 1 132 ? 18.125 -15.656 -9.867 1 92.88 132 GLY B N 1
ATOM 2298 C CA . GLY B 1 132 ? 18.609 -15.875 -11.219 1 92.88 132 GLY B CA 1
ATOM 2299 C C . GLY B 1 132 ? 19.391 -14.695 -11.766 1 92.88 132 GLY B C 1
ATOM 2300 O O . GLY B 1 132 ? 19.75 -13.773 -11.023 1 92.88 132 GLY B O 1
ATOM 2301 N N . SER B 1 133 ? 19.734 -14.781 -13.109 1 91.5 133 SER B N 1
ATOM 2302 C CA . SER B 1 133 ? 20.484 -13.711 -13.75 1 91.5 133 SER B CA 1
ATOM 2303 C C . SER B 1 133 ? 19.594 -12.516 -14.062 1 91.5 133 SER B C 1
ATOM 2305 O O . SER B 1 133 ? 20.062 -11.375 -14.07 1 91.5 133 SER B O 1
ATOM 2307 N N . LYS B 1 134 ? 18.297 -12.82 -14.242 1 94.12 134 LYS B N 1
ATOM 2308 C CA . LYS B 1 134 ? 17.406 -11.742 -14.68 1 94.12 134 LYS B CA 1
ATOM 2309 C C . LYS B 1 134 ? 16.281 -11.516 -13.664 1 94.12 134 LYS B C 1
ATOM 2311 O O . LYS B 1 134 ? 15.609 -10.492 -13.695 1 94.12 134 LYS B O 1
ATOM 2316 N N . THR B 1 135 ? 16.125 -12.547 -12.828 1 95.94 135 THR B N 1
ATOM 2317 C CA . THR B 1 135 ? 15 -12.453 -11.891 1 95.94 135 THR B CA 1
ATOM 2318 C C . THR B 1 135 ? 15.414 -12.93 -10.5 1 95.94 135 THR B C 1
ATOM 2320 O O . THR B 1 135 ? 16.281 -13.797 -10.375 1 95.94 135 THR B O 1
ATOM 2323 N N . ILE B 1 136 ? 14.797 -12.32 -9.523 1 96.88 136 ILE B N 1
ATOM 2324 C CA . ILE B 1 136 ? 14.922 -12.781 -8.148 1 96.88 136 ILE B CA 1
ATOM 2325 C C . ILE B 1 136 ? 13.531 -13.055 -7.57 1 96.88 136 ILE B C 1
ATOM 2327 O O . ILE B 1 136 ? 12.617 -12.242 -7.715 1 96.88 136 ILE B O 1
ATOM 2331 N N . VAL B 1 137 ? 13.406 -14.227 -6.98 1 98.12 137 VAL B N 1
ATOM 2332 C CA . VAL B 1 137 ? 12.156 -14.594 -6.32 1 98.12 137 VAL B CA 1
ATOM 2333 C C . VAL B 1 137 ? 12.344 -14.547 -4.805 1 98.12 137 VAL B C 1
ATOM 2335 O O . VAL B 1 137 ? 13.289 -15.125 -4.273 1 98.12 137 VAL B O 1
ATOM 2338 N N . CYS B 1 138 ? 11.422 -13.836 -4.141 1 98.44 138 CYS B N 1
ATOM 2339 C CA . CYS B 1 138 ? 11.508 -13.664 -2.693 1 98.44 138 CYS B CA 1
ATOM 2340 C C . CYS B 1 138 ? 10.234 -14.148 -2.012 1 98.44 138 CYS B C 1
ATOM 2342 O O . CYS B 1 138 ? 9.195 -14.289 -2.656 1 98.44 138 CYS B O 1
ATOM 2344 N N . GLU B 1 139 ? 10.445 -14.422 -0.781 1 98.62 139 GLU B N 1
ATOM 2345 C CA . GLU B 1 139 ? 9.336 -14.727 0.118 1 98.62 139 GLU B CA 1
ATOM 2346 C C . GLU B 1 139 ? 9.266 -13.727 1.268 1 98.62 139 GLU B C 1
ATOM 2348 O O . GLU B 1 139 ? 10.289 -13.234 1.73 1 98.62 139 GLU B O 1
ATOM 2353 N N . GLY B 1 140 ? 8.047 -13.391 1.674 1 98.62 140 GLY B N 1
ATOM 2354 C CA . GLY B 1 140 ? 7.801 -12.547 2.828 1 98.62 140 GLY B CA 1
ATOM 2355 C C . GLY B 1 140 ? 6.676 -13.047 3.711 1 98.62 140 GLY B C 1
ATOM 2356 O O . GLY B 1 140 ? 5.668 -13.555 3.211 1 98.62 140 GLY B O 1
ATOM 2357 N N . LYS B 1 141 ? 6.871 -12.953 4.934 1 98.81 141 LYS B N 1
ATOM 2358 C CA . LYS B 1 141 ? 5.875 -13.281 5.949 1 98.81 141 LYS B CA 1
ATOM 2359 C C . LYS B 1 141 ? 5.688 -12.125 6.93 1 98.81 141 LYS B C 1
ATOM 2361 O O . LYS B 1 141 ? 6.664 -11.578 7.438 1 98.81 141 LYS B O 1
ATOM 2366 N N . VAL B 1 142 ? 4.477 -11.773 7.176 1 98.75 142 VAL B N 1
ATOM 2367 C CA . VAL B 1 142 ? 4.188 -10.688 8.102 1 98.75 142 VAL B CA 1
ATOM 2368 C C . VAL B 1 142 ? 3.572 -11.25 9.383 1 98.75 142 VAL B C 1
ATOM 2370 O O . VAL B 1 142 ? 2.623 -12.031 9.328 1 98.75 142 VAL B O 1
ATOM 2373 N N . PHE B 1 143 ? 4.066 -10.758 10.477 1 98.62 143 PHE B N 1
ATOM 2374 C CA . PHE B 1 143 ? 3.611 -11.219 11.781 1 98.62 143 PHE B CA 1
ATOM 2375 C C . PHE B 1 143 ? 3.139 -10.047 12.633 1 98.62 143 PHE B C 1
ATOM 2377 O O . PHE B 1 143 ? 3.699 -8.953 12.555 1 98.62 143 PHE B O 1
ATOM 2384 N N . ARG B 1 144 ? 2.156 -10.398 13.5 1 97.19 144 ARG B N 1
ATOM 2385 C CA . ARG B 1 144 ? 1.817 -9.531 14.62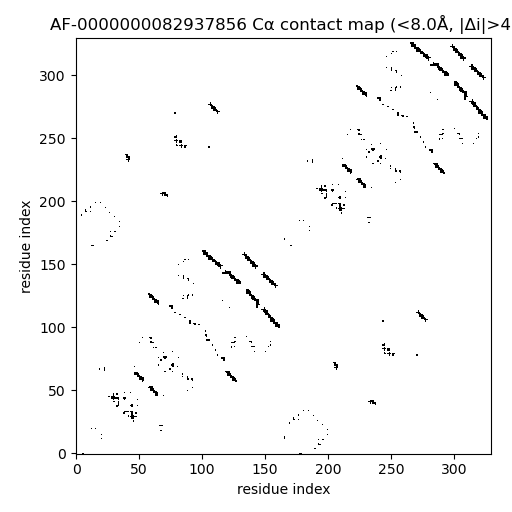5 1 97.19 144 ARG B CA 1
ATOM 2386 C C . ARG B 1 144 ? 2.879 -9.609 15.711 1 97.19 144 ARG B C 1
ATOM 2388 O O . ARG B 1 144 ? 3.779 -10.453 15.656 1 97.19 144 ARG B O 1
ATOM 2395 N N . ASP B 1 145 ? 2.664 -8.703 16.672 1 96.81 145 ASP B N 1
ATOM 2396 C CA . ASP B 1 145 ? 3.607 -8.695 17.781 1 96.81 145 ASP B CA 1
ATOM 2397 C C . ASP B 1 145 ? 3.428 -9.93 18.656 1 96.81 145 ASP B C 1
ATOM 2399 O O . ASP B 1 145 ? 4.324 -10.289 19.422 1 96.81 145 ASP B O 1
ATOM 2403 N N . ASP B 1 146 ? 2.299 -10.602 18.609 1 96.88 146 ASP B N 1
ATOM 2404 C CA . ASP B 1 146 ? 2.059 -11.805 19.406 1 96.88 146 ASP B CA 1
ATOM 2405 C C . ASP B 1 146 ? 2.529 -13.055 18.672 1 96.88 146 ASP B C 1
ATOM 2407 O O . ASP B 1 146 ? 2.322 -14.172 19.141 1 96.88 146 ASP B O 1
ATOM 2411 N N . GLY B 1 147 ? 3.027 -12.875 17.5 1 97.44 147 GLY B N 1
ATOM 2412 C CA . GLY B 1 147 ? 3.633 -13.984 16.781 1 97.44 147 GLY B CA 1
ATOM 2413 C C . GLY B 1 147 ? 2.699 -14.609 15.758 1 97.44 147 GLY B C 1
ATOM 2414 O O . GLY B 1 147 ? 3.088 -15.531 15.039 1 97.44 147 GLY B O 1
ATOM 2415 N N . VAL B 1 148 ? 1.504 -14.117 15.609 1 97.88 148 VAL B N 1
ATOM 2416 C CA . VAL B 1 148 ? 0.53 -14.664 14.672 1 97.88 148 VAL B CA 1
ATOM 2417 C C . VAL B 1 148 ? 0.862 -14.195 13.258 1 97.88 148 VAL B C 1
ATOM 2419 O O . VAL B 1 148 ? 1.108 -13.016 13.023 1 97.88 148 VAL B O 1
ATOM 2422 N N . LEU B 1 149 ? 0.884 -15.164 12.328 1 98.62 149 LEU B N 1
ATOM 2423 C CA . LEU B 1 149 ? 1.063 -14.859 10.906 1 98.62 149 LEU B CA 1
ATOM 2424 C C . LEU B 1 149 ? -0.178 -14.18 10.336 1 98.62 149 LEU B C 1
ATOM 2426 O O . LEU B 1 149 ? -1.292 -14.688 10.492 1 98.62 149 LEU B O 1
ATOM 2430 N N . ILE B 1 150 ? -0.003 -13 9.641 1 97.88 150 ILE B N 1
ATOM 2431 C CA . ILE B 1 150 ? -1.196 -12.344 9.117 1 97.88 150 ILE B CA 1
ATOM 2432 C C . ILE B 1 150 ? -1.174 -12.359 7.594 1 97.88 150 ILE B C 1
ATOM 2434 O O . ILE B 1 150 ? -2.207 -12.172 6.949 1 97.88 150 ILE B O 1
ATOM 2438 N N . ALA B 1 151 ? 0.003 -12.57 6.98 1 98.56 151 ALA B N 1
ATOM 2439 C CA . ALA B 1 151 ? 0.075 -12.617 5.523 1 98.56 151 ALA B CA 1
ATOM 2440 C C . ALA B 1 151 ? 1.337 -13.344 5.059 1 98.56 151 ALA B C 1
ATOM 2442 O O . ALA B 1 151 ? 2.373 -13.281 5.723 1 98.56 151 ALA B O 1
ATOM 2443 N N . HIS B 1 152 ? 1.205 -14.016 3.998 1 98.75 152 HIS B N 1
ATOM 2444 C CA . HIS B 1 152 ? 2.291 -14.672 3.279 1 98.75 152 HIS B CA 1
ATOM 2445 C C . HIS B 1 152 ? 2.35 -14.203 1.827 1 98.75 152 HIS B C 1
ATOM 2447 O O . HIS B 1 152 ? 1.312 -14.031 1.184 1 98.75 152 HIS B O 1
ATOM 2453 N N . SER B 1 153 ? 3.596 -14.086 1.335 1 98.81 153 SER B N 1
ATOM 2454 C CA . SER B 1 153 ? 3.701 -13.555 -0.023 1 98.81 153 SER B CA 1
ATOM 2455 C C . SER B 1 153 ? 4.918 -14.125 -0.744 1 98.81 153 SER B C 1
ATOM 2457 O O . SER B 1 153 ? 5.91 -14.484 -0.108 1 98.81 153 SER B O 1
ATOM 2459 N N . THR B 1 154 ? 4.789 -14.188 -2.016 1 98.62 154 THR B N 1
ATOM 2460 C CA . THR B 1 154 ? 5.93 -14.352 -2.914 1 98.62 154 THR B CA 1
ATOM 2461 C C . THR B 1 154 ? 5.934 -13.258 -3.982 1 98.62 154 THR B C 1
ATOM 2463 O O . THR B 1 154 ? 4.875 -12.789 -4.402 1 98.62 154 THR B O 1
ATOM 2466 N N . ALA B 1 155 ? 7.074 -12.883 -4.355 1 98.44 155 ALA B N 1
ATOM 2467 C CA . ALA B 1 155 ? 7.203 -11.852 -5.379 1 98.44 155 ALA B CA 1
ATOM 2468 C C . ALA B 1 155 ? 8.422 -12.102 -6.258 1 98.44 155 ALA B C 1
ATOM 2470 O O . ALA B 1 155 ? 9.398 -12.711 -5.816 1 98.44 155 ALA B O 1
ATOM 2471 N N . SER B 1 156 ? 8.297 -11.648 -7.441 1 98.06 156 SER B N 1
ATOM 2472 C CA . SER B 1 156 ? 9.406 -11.68 -8.391 1 98.06 156 SER B CA 1
ATOM 2473 C C . SER B 1 156 ? 9.875 -10.266 -8.742 1 98.06 156 SER B C 1
ATOM 2475 O O . SER B 1 156 ? 9.055 -9.352 -8.883 1 98.06 156 SER B O 1
ATOM 2477 N N . PHE B 1 157 ? 11.117 -10.148 -8.891 1 96.81 157 PHE B N 1
ATOM 2478 C CA . PHE B 1 157 ? 11.75 -8.883 -9.25 1 96.81 157 PHE B CA 1
ATOM 2479 C C . PHE B 1 157 ? 12.602 -9.047 -10.508 1 96.81 157 PHE B C 1
ATOM 2481 O O . PHE B 1 157 ? 13.367 -10.008 -10.625 1 96.81 157 PHE B O 1
ATOM 2488 N N . PHE B 1 158 ? 12.477 -8.109 -11.383 1 95.12 158 PHE B N 1
ATOM 2489 C CA . PHE B 1 158 ? 13.312 -8.078 -12.578 1 95.12 158 PHE B CA 1
ATOM 2490 C C . PHE B 1 158 ? 14.578 -7.27 -12.328 1 95.12 158 PHE B C 1
ATOM 2492 O O . PHE B 1 158 ? 14.516 -6.156 -11.797 1 95.12 158 PHE B O 1
ATOM 2499 N N . ILE B 1 159 ? 15.672 -7.828 -12.734 1 93.88 159 ILE B N 1
ATOM 2500 C CA . ILE B 1 159 ? 16.953 -7.16 -12.602 1 93.88 159 ILE B CA 1
ATOM 2501 C C . ILE B 1 159 ? 17.25 -6.34 -13.852 1 93.88 159 ILE B C 1
ATOM 2503 O O . ILE B 1 159 ? 17.25 -6.875 -14.969 1 93.88 159 ILE B O 1
ATOM 2507 N N . ILE B 1 160 ? 17.578 -5.09 -13.609 1 90.56 160 ILE B N 1
ATOM 2508 C CA . ILE B 1 160 ? 17.828 -4.176 -14.719 1 90.56 160 ILE B CA 1
ATOM 2509 C C . ILE B 1 160 ? 19.188 -3.52 -14.562 1 90.56 160 ILE B C 1
ATOM 2511 O O . ILE B 1 160 ? 19.5 -2.969 -13.5 1 90.56 160 ILE B O 1
ATOM 2515 N N . PRO B 1 161 ? 20 -3.578 -15.617 1 87.25 161 PRO B N 1
ATOM 2516 C CA . PRO B 1 161 ? 21.281 -2.875 -15.547 1 87.25 161 PRO B CA 1
ATOM 2517 C C . PRO B 1 161 ? 21.125 -1.359 -15.461 1 87.25 161 PRO B C 1
ATOM 2519 O O . PRO B 1 161 ? 20.219 -0.796 -16.078 1 87.25 161 PRO B O 1
ATOM 2522 N N . ARG B 1 162 ? 21.922 -0.784 -14.539 1 81.12 162 ARG B N 1
ATOM 2523 C CA . ARG B 1 162 ? 21.922 0.673 -14.469 1 81.12 162 ARG B CA 1
ATOM 2524 C C . ARG B 1 162 ? 22.625 1.277 -15.68 1 81.12 162 ARG B C 1
ATOM 2526 O O . ARG B 1 162 ? 23.734 0.87 -16.031 1 81.12 162 ARG B O 1
ATOM 2533 N N . LYS B 1 163 ? 22.031 1.78 -16.703 1 63.91 163 LYS B N 1
ATOM 2534 C CA . LYS B 1 163 ? 22.703 2.379 -17.844 1 63.91 163 LYS B CA 1
ATOM 2535 C C . LYS B 1 163 ? 23.688 3.461 -17.406 1 63.91 163 LYS B C 1
ATOM 2537 O O . LYS B 1 163 ? 23.328 4.352 -16.641 1 63.91 163 LYS B O 1
ATOM 2542 N N . ASN B 1 164 ? 24.969 3.191 -17.125 1 50.69 164 ASN B N 1
ATOM 2543 C CA . ASN B 1 164 ? 26 4.223 -17.047 1 50.69 164 ASN B CA 1
ATOM 2544 C C . ASN B 1 164 ? 25.719 5.371 -18 1 50.69 164 ASN B C 1
ATOM 2546 O O . ASN B 1 164 ? 25.562 5.156 -19.203 1 50.69 164 ASN B O 1
ATOM 2550 N N . LYS B 1 165 ? 25.266 6.383 -17.594 1 35 165 LYS B N 1
ATOM 2551 C CA . LYS B 1 165 ? 25.547 7.57 -18.391 1 35 165 LYS B CA 1
ATOM 2552 C C . LYS B 1 165 ? 27.047 7.836 -18.484 1 35 165 LYS B C 1
ATOM 2554 O O . LYS B 1 165 ? 27.781 7.586 -17.531 1 35 165 LYS B O 1
#

InterPro domains:
  IPR003736 Phenylacetic acid degradation-related domain [TIGR00369] (55-156)
  IPR006683 Thioesterase domain [PF03061] (75-150)
  IPR029069 HotDog domain superfamily [SSF54637] (56-163)
  IPR052365 THEM4/THEM5 acyl-CoA thioesterase [PTHR12418] (34-162)

pLDDT: mean 90.29, std 8.83, range [34.72, 98.81]

Foldseek 3Di:
DPPVVVVVVVVQVVPDDPQSVVLVVQLVQLVVCCVVPVDVDSVCSSQVKDKDADPVVLKMKIKGWDGPVQADPVRFGDPVVVVVRQCVRQLVSVVVVDDPQKHKDWDDKDKDFDATHDATMKMKMKHWPDDDPFKTKMKIWIAHPVGDTGMIMITMITMGGNPDD/DPPVVVVVVVVQVVPDDPQSVVLVVQLVQLVVCCVVPVDVDSVCSSQVKDKDADPVVLKMKIKGWDGPVQADPVRFGDPVVVVVRQCVRQLVSVVVVDDPQKHKDWDDKDKDFDATHDATMKMKMKHWPDDDPFKTKMKIWIAHPVGDTGMIMITMITMGGNPDD

Sequence (330 aa):
MDQQLQNDIHDYLQDANEEEQQVFKQIVEGLKRKQEGANGSYLGGLLKASSTFKEEEQQLEMVIPANPIIQNSLNIVHGGITATLIDSAMGTLVHRILADDVYAVTSEIKINYVAPGIGKEFKCITSVIHKGSKTIVCEGKVFRDDGVLIAHSTASFFIIPRKNKMDQQLQNDIHDYLQDANEEEQQVFKQIVEGLKRKQEGANGSYLGGLLKASSTFKEEEQQLEMVIPANPIIQNSLNIVHGGITATLIDSAMGTLVHRILADDVYAVTSEIKINYVAPGIGKEFKCITSVIHKGSKTIVCEGKVFRDDGVLIAHSTASFFIIPRKNK

Solvent-accessible surface area (backbone atoms only — not comparable to full-atom values): 16956 Å² total; per-residue (Å²): 127,61,66,67,54,55,50,52,51,48,56,47,59,71,72,42,51,73,66,53,50,51,50,51,51,48,44,52,52,8,51,45,32,27,76,72,58,77,21,85,25,46,49,41,11,58,44,55,55,47,74,49,74,39,74,93,73,57,29,32,36,28,35,30,61,58,51,72,58,52,22,37,87,82,68,26,50,27,67,23,50,53,43,25,53,43,48,49,38,44,50,50,44,50,59,67,71,47,60,91,60,42,48,70,45,70,38,32,39,37,39,38,45,70,42,83,51,57,70,61,31,40,38,30,44,22,37,73,77,44,78,59,92,51,37,38,33,34,36,34,36,30,23,29,71,88,65,50,64,22,31,41,33,42,35,34,28,38,55,39,75,54,77,79,127,128,60,66,66,53,54,48,51,50,48,56,47,60,72,71,43,51,73,68,53,48,50,49,52,50,48,44,52,52,7,50,45,33,27,75,72,60,77,21,85,24,45,48,42,11,58,44,55,55,48,73,48,74,39,75,92,74,57,28,30,36,28,36,30,60,58,52,73,57,52,22,36,86,85,68,27,50,27,69,23,51,53,45,24,53,43,46,50,37,43,50,50,44,51,59,68,71,47,60,89,60,42,49,71,44,70,38,33,40,37,39,37,44,71,41,82,50,58,69,62,30,41,37,32,45,23,37,74,77,45,78,58,93,51,37,36,34,32,35,33,36,31,24,30,69,88,66,49,64,23,33,41,32,42,34,35,28,38,53,39,75,52,78,78,125